Protein AF-A0A9W6ACD2-F1 (afdb_monomer_lite)

Organism: Aspergillus niger (NCBI:txid5061)

Secondary structure (DSSP, 8-state):
--EEEE-TTSSSEEEE--SS-SEEEEE--HHHHHHHTSSSEEEEEEEGGGEEEES-EEEEEEE-TTSSEEEEEEETTT--EEEEEETTSTTEEEEEGGGB-HHHHHH----EEE-GGG--TT-----SEE-SS--HHHHH-S-SBTTB-HHH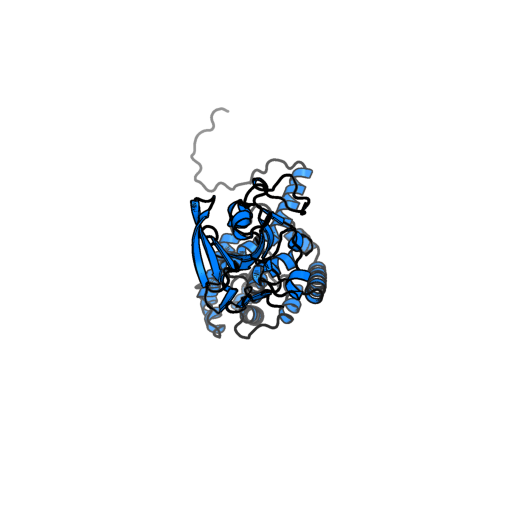HHTS-HHHHHHHHHHSSPPPHHHHHHHHHHHHHHHHTS-HHHHHHHTT--SS-TTHHHHHHHHHHHHHHHH--TT-HHHHHHHHHTTSS--TTB--SS-SS--TTHHHHHHHHHTS---TT-HHHHHHHHHHHGGGSHHHHHTT--B-TTHHHHHHHHHTT--GGGHHHHHHHHHHHHHHHHHHHHHHTTPPPP-------S----PPPS--

InterPro domains:
  IPR002020 Citrate synthase [PF00285] (224-349)
  IPR006913 CENP-V/GFA domain [PF04828] (3-116)
  IPR006913 CENP-V/GFA domain [PS51891] (3-116)
  IPR011057 Mss4-like superfamily [SSF51316] (1-124)
  IPR016142 Citrate synthase-like, large alpha subdomain [G3DSA:1.10.580.10] (316-348)
  IPR016143 Citrate synthase-like, small alpha subdomain [G3DSA:1.10.230.10] (219-315)
  IPR036969 Citrate synthase superfamily [SSF48256] (134-357)

pLDDT: mean 77.91, std 15.11, range [37.53, 98.56]

Sequence (364 aa):
MPLSGHCLCKAVTYTVDIDAPLLVGYDHCDDCQRQSGSTYSLVAVVPKDKLTVNGPLKKWSGTGSSGNAVHRLFCSECGSPIAHDPDAAPEIIALKAGTLDTEIKKALKPDTEIWTVGKLPFCQEHLAKPFKHMPEDLERSLRLFSGHSLEQLSEIDLEDVLHVLVSGSYPTVPHMDGLSHKLTEAMLAVPDDVQRTAWAHPLGVGTAAFRCHGICQENFERSWTPGNIPGYIQRVKQGRVKVFEYGHRSYKGINPRVPPIQPILKDLDLSADNPLKLAERLERVCPTDAYFKERGLYVNGNFYGNFVFTAIGFYPKIIPMAMLAQRIMGIMTHWREYMLMRGKLLRPSHIYTGEAEGGVLPGM

Structure (mmCIF, N/CA/C/O backbone):
data_AF-A0A9W6ACD2-F1
#
_entry.id   AF-A0A9W6ACD2-F1
#
loop_
_atom_site.group_PDB
_atom_site.id
_atom_site.type_symbol
_atom_site.label_atom_id
_atom_site.label_alt_id
_atom_site.label_comp_id
_atom_site.label_asym_id
_atom_site.label_entity_id
_atom_site.label_seq_id
_atom_site.pdbx_PDB_ins_code
_atom_site.Cartn_x
_atom_site.Cartn_y
_atom_site.Cartn_z
_atom_site.occupancy
_atom_site.B_iso_or_equiv
_atom_site.auth_seq_id
_atom_site.auth_comp_id
_atom_site.auth_asym_id
_atom_site.auth_atom_id
_atom_site.pdbx_PDB_model_num
ATOM 1 N N . MET A 1 1 ? 2.315 -5.293 18.498 1.00 59.16 1 MET A N 1
ATOM 2 C CA . MET A 1 1 ? 1.537 -6.260 19.323 1.00 59.16 1 MET A CA 1
ATOM 3 C C . MET A 1 1 ? 0.138 -6.295 18.743 1.00 59.16 1 MET A C 1
ATOM 5 O O . MET A 1 1 ? -0.408 -5.211 18.567 1.00 59.16 1 MET A O 1
ATOM 9 N N . PRO A 1 2 ? -0.423 -7.481 18.456 1.00 83.44 2 PRO A N 1
ATOM 10 C CA . PRO A 1 2 ? -1.765 -7.588 17.896 1.00 83.44 2 PRO A CA 1
ATOM 11 C C . PRO A 1 2 ? -2.784 -6.939 18.833 1.00 83.44 2 PRO A C 1
ATOM 13 O O . PRO A 1 2 ? -2.645 -7.009 20.058 1.00 83.44 2 PRO A O 1
ATOM 16 N N . LEU A 1 3 ? -3.806 -6.302 18.266 1.00 93.69 3 LEU A N 1
ATOM 17 C CA . LEU A 1 3 ? -4.884 -5.743 19.074 1.00 93.69 3 LEU A CA 1
ATOM 18 C C . LEU A 1 3 ? -5.736 -6.883 19.628 1.00 93.69 3 LEU A C 1
ATOM 20 O O . LEU A 1 3 ? -6.009 -7.854 18.925 1.00 93.69 3 LEU A O 1
ATOM 24 N N . SER A 1 4 ? -6.208 -6.746 20.858 1.00 97.19 4 SER A N 1
ATOM 25 C CA . SER A 1 4 ? -7.110 -7.702 21.494 1.00 97.19 4 SER A CA 1
ATOM 26 C C . SER A 1 4 ? -8.171 -6.989 22.321 1.00 97.19 4 SER A C 1
ATOM 28 O O . SER A 1 4 ? -7.997 -5.850 22.774 1.00 97.19 4 SER A O 1
ATOM 30 N N . GLY A 1 5 ? -9.312 -7.648 22.477 1.00 97.50 5 GLY A N 1
ATOM 31 C CA . GLY A 1 5 ? -10.400 -7.122 23.280 1.00 97.50 5 GLY A CA 1
ATOM 32 C C . GLY A 1 5 ? -11.517 -8.122 23.510 1.00 97.50 5 GLY A C 1
ATOM 33 O O . GLY A 1 5 ? -11.515 -9.250 23.006 1.00 97.50 5 GLY A O 1
ATOM 34 N N . HIS A 1 6 ? -12.489 -7.689 24.302 1.00 98.12 6 HIS A N 1
ATOM 35 C CA . HIS A 1 6 ? -13.610 -8.511 24.711 1.00 98.12 6 HIS A CA 1
ATOM 36 C C . HIS A 1 6 ? -14.845 -7.672 25.063 1.00 98.12 6 HIS A C 1
ATOM 38 O O . HIS A 1 6 ? -14.763 -6.513 25.470 1.00 98.12 6 HIS A O 1
ATOM 44 N N . CYS A 1 7 ? -16.023 -8.283 24.952 1.00 98.31 7 CYS A N 1
ATOM 45 C CA . CYS A 1 7 ? -17.267 -7.703 25.466 1.00 98.31 7 CYS A CA 1
ATOM 46 C C . CYS A 1 7 ? -17.278 -7.626 27.006 1.00 98.31 7 CYS A C 1
ATOM 48 O O . CYS A 1 7 ? -16.455 -8.256 27.672 1.00 98.31 7 CYS A O 1
ATOM 50 N N . LEU A 1 8 ? -18.260 -6.936 27.596 1.00 97.62 8 LEU A N 1
ATOM 51 C CA . LEU A 1 8 ? -18.383 -6.773 29.051 1.00 97.62 8 LEU A CA 1
ATOM 52 C C . LEU A 1 8 ? -18.401 -8.110 29.814 1.00 97.62 8 LEU A C 1
ATOM 54 O O . LEU A 1 8 ? -17.697 -8.257 30.809 1.00 97.62 8 LEU A O 1
ATOM 58 N N . CYS A 1 9 ? -19.163 -9.099 29.334 1.00 98.06 9 CYS A N 1
ATOM 59 C CA . CYS A 1 9 ? -19.252 -10.422 29.969 1.00 98.06 9 CYS A CA 1
ATOM 60 C C . CYS A 1 9 ? -18.149 -11.408 29.547 1.00 98.06 9 CYS A C 1
ATOM 62 O O . CYS A 1 9 ? -18.143 -12.542 30.015 1.00 98.06 9 CYS A O 1
ATOM 64 N N . LYS A 1 10 ? -17.236 -11.001 28.653 1.00 97.81 10 LYS A N 1
ATOM 65 C CA . LYS A 1 10 ? -16.163 -11.828 28.065 1.00 97.81 10 LYS A CA 1
ATOM 66 C C . LYS A 1 10 ? -16.610 -13.023 27.209 1.00 97.81 10 LYS A C 1
ATOM 68 O O . LYS A 1 10 ? -15.753 -13.751 26.725 1.00 97.81 10 LYS A O 1
ATOM 73 N N . ALA A 1 11 ? -17.909 -13.206 26.959 1.00 98.12 11 ALA A N 1
ATOM 74 C CA . ALA A 1 11 ? -18.403 -14.263 26.070 1.00 98.12 11 ALA A CA 1
ATOM 75 C C . ALA A 1 11 ? -17.938 -14.079 24.614 1.00 98.12 11 ALA A C 1
ATOM 77 O O . ALA A 1 11 ? -17.683 -15.057 23.923 1.00 98.12 11 ALA A O 1
ATOM 78 N N . VAL A 1 12 ? -17.826 -12.826 24.161 1.00 98.56 12 VAL A N 1
ATOM 79 C CA . VAL A 1 12 ? -17.192 -12.446 22.892 1.00 98.56 12 VAL A CA 1
ATOM 80 C C . VAL A 1 12 ? -15.782 -11.929 23.151 1.00 98.56 12 VAL A C 1
ATOM 82 O O . VAL A 1 12 ? -15.611 -11.008 23.958 1.00 98.56 12 VAL A O 1
ATOM 85 N N . THR A 1 13 ? -14.810 -12.475 22.424 1.00 98.25 13 THR A N 1
ATOM 86 C CA . THR A 1 13 ? -13.403 -12.048 22.390 1.00 98.25 13 THR A CA 1
ATOM 87 C C . THR A 1 13 ? -12.947 -11.880 20.946 1.00 98.25 13 THR A C 1
ATOM 89 O O . THR A 1 13 ? -13.496 -12.506 20.038 1.00 98.25 13 THR A O 1
ATOM 92 N N . TYR A 1 14 ? -11.958 -11.026 20.706 1.00 98.00 14 TYR A N 1
ATOM 93 C CA . TYR A 1 14 ? -11.419 -10.823 19.365 1.00 98.00 14 TYR A CA 1
ATOM 94 C C . TYR A 1 14 ? -9.939 -10.445 19.381 1.00 98.00 14 TYR A C 1
ATOM 96 O O . TYR A 1 14 ? -9.434 -9.900 20.366 1.00 98.00 14 TYR A O 1
ATOM 104 N N . THR A 1 15 ? -9.268 -10.710 18.263 1.00 97.88 15 THR A N 1
ATOM 105 C CA . THR A 1 15 ? -7.890 -10.298 17.983 1.00 97.88 15 THR A CA 1
ATOM 106 C C . THR A 1 15 ? -7.788 -9.671 16.597 1.00 97.88 15 THR A C 1
ATOM 108 O O . THR A 1 15 ? -8.565 -10.001 15.700 1.00 97.88 15 THR A O 1
ATOM 111 N N . VAL A 1 16 ? -6.826 -8.769 16.413 1.00 96.25 16 VAL A N 1
ATOM 112 C CA . VAL A 1 16 ? -6.499 -8.167 15.117 1.00 96.25 16 VAL A CA 1
ATOM 113 C C . VAL A 1 16 ? -5.003 -8.269 14.877 1.00 96.25 16 VAL A C 1
ATOM 115 O O . VAL A 1 16 ? -4.213 -7.755 15.671 1.00 96.25 16 VAL A O 1
ATOM 118 N N . ASP A 1 17 ? -4.624 -8.902 13.773 1.00 92.88 17 ASP A N 1
ATOM 119 C CA . ASP A 1 17 ? -3.225 -9.104 13.384 1.00 92.88 17 ASP A CA 1
ATOM 120 C C . ASP A 1 17 ? -2.634 -7.855 12.702 1.00 92.88 17 ASP A C 1
ATOM 122 O O . ASP A 1 17 ? -2.415 -7.821 11.491 1.00 92.88 17 ASP A O 1
ATOM 126 N N . ILE A 1 18 ? -2.471 -6.786 13.489 1.00 85.38 18 ILE A N 1
ATOM 127 C CA . ILE A 1 18 ? -1.848 -5.511 13.102 1.00 85.38 18 ILE A CA 1
ATOM 128 C C . ILE A 1 18 ? -1.114 -4.894 14.298 1.00 85.38 18 ILE A C 1
ATOM 130 O O . ILE A 1 18 ? -1.497 -5.114 15.446 1.00 85.38 18 ILE A O 1
ATOM 134 N N . ASP A 1 19 ? -0.116 -4.047 14.039 1.00 80.81 19 ASP A N 1
ATOM 135 C CA . ASP A 1 19 ? 0.585 -3.314 15.103 1.00 80.81 19 ASP A CA 1
ATOM 136 C C . ASP A 1 19 ? -0.140 -2.047 15.572 1.00 80.81 19 ASP A C 1
ATOM 138 O O . ASP A 1 19 ? 0.000 -1.653 16.730 1.00 80.81 19 ASP A O 1
ATOM 142 N N . ALA A 1 20 ? -0.917 -1.408 14.692 1.00 84.06 20 ALA A N 1
ATOM 143 C CA . ALA A 1 20 ? -1.678 -0.202 15.006 1.00 84.06 20 ALA A CA 1
ATOM 144 C C . ALA A 1 20 ? -2.925 -0.068 14.109 1.00 84.06 20 ALA A C 1
ATOM 146 O O . ALA A 1 20 ? -2.851 -0.423 12.927 1.00 84.06 20 ALA A O 1
ATOM 147 N N . PRO A 1 21 ? -4.049 0.476 14.626 1.00 87.44 21 PRO A N 1
ATOM 148 C CA . PRO A 1 21 ? -5.236 0.775 13.825 1.00 87.44 21 PRO A CA 1
ATOM 149 C C . PRO A 1 21 ? -4.943 1.687 12.625 1.00 87.44 21 PRO A C 1
ATOM 151 O O . PRO A 1 21 ? -4.000 2.479 12.634 1.00 87.44 21 PRO A O 1
ATOM 154 N N . LEU A 1 22 ? -5.787 1.610 11.595 1.00 83.44 22 LEU A N 1
ATOM 155 C CA . LEU A 1 22 ? -5.730 2.515 10.441 1.00 83.44 22 LEU A CA 1
ATOM 156 C C . LEU A 1 22 ? -6.144 3.936 10.837 1.00 83.44 22 LEU A C 1
ATOM 158 O O . LEU A 1 22 ? -5.598 4.904 10.320 1.00 83.44 22 LEU A O 1
ATOM 162 N N . LEU A 1 23 ? -7.097 4.030 11.763 1.00 86.81 23 LEU A N 1
ATOM 163 C CA . LEU A 1 23 ? -7.572 5.266 12.367 1.00 86.81 23 LEU A CA 1
ATOM 164 C C . LEU A 1 23 ? -8.037 4.983 13.792 1.00 86.81 23 LEU A C 1
ATOM 166 O O . LEU A 1 23 ? -8.635 3.938 14.054 1.00 86.81 23 LEU A O 1
ATOM 170 N N . VAL A 1 24 ? -7.820 5.942 14.690 1.00 91.94 24 VAL A N 1
ATOM 171 C CA . VAL A 1 24 ? -8.456 5.985 16.008 1.00 91.94 24 VAL A CA 1
ATOM 172 C C . VAL A 1 24 ? -9.103 7.350 16.173 1.00 91.94 24 VAL A C 1
ATOM 174 O O . VAL A 1 24 ? -8.440 8.373 16.010 1.00 91.94 24 VAL A O 1
ATOM 177 N N . GLY A 1 25 ? -10.391 7.382 16.497 1.00 94.25 25 GLY A N 1
ATOM 178 C CA . GLY A 1 25 ? -11.107 8.647 16.545 1.00 94.25 25 GLY A CA 1
ATOM 179 C C . GLY A 1 25 ? -12.435 8.611 17.277 1.00 94.25 25 GLY A C 1
ATOM 180 O O . GLY A 1 25 ? -12.909 7.555 17.702 1.00 94.25 25 GLY A O 1
ATOM 181 N N . TYR A 1 26 ? -13.025 9.792 17.423 1.00 96.62 26 TYR A N 1
ATOM 182 C CA . TYR A 1 26 ? -14.354 9.978 17.993 1.00 96.62 26 TYR A CA 1
ATOM 183 C C . TYR A 1 26 ? -15.385 10.097 16.878 1.00 96.62 26 TYR A C 1
ATOM 185 O O . TYR A 1 26 ? -15.277 10.954 16.004 1.00 96.62 26 TYR A O 1
ATOM 193 N N . ASP A 1 27 ? -16.389 9.227 16.913 1.00 95.12 27 ASP A N 1
ATOM 194 C CA . ASP A 1 27 ? -17.540 9.298 16.025 1.00 95.12 27 ASP A CA 1
ATOM 195 C C . ASP A 1 27 ? -18.718 9.960 16.737 1.00 95.12 27 ASP A C 1
ATOM 197 O O . ASP A 1 27 ? -19.259 9.421 17.711 1.00 95.12 27 ASP A O 1
ATOM 201 N N . HIS A 1 28 ? -19.094 11.132 16.230 1.00 96.38 28 HIS A N 1
ATOM 202 C CA . HIS A 1 28 ? -20.154 11.974 16.768 1.00 96.38 28 HIS A CA 1
ATOM 203 C C . HIS A 1 28 ? -21.518 11.757 16.095 1.00 96.38 28 HIS A C 1
ATOM 205 O O . HIS A 1 28 ? -22.445 12.516 16.380 1.00 96.38 28 HIS A O 1
ATOM 211 N N . CYS A 1 29 ? -21.701 10.759 15.221 1.00 93.69 29 CYS A N 1
ATOM 212 C CA . CYS A 1 29 ? -23.017 10.521 14.620 1.00 93.69 29 CYS A CA 1
ATOM 213 C C . CYS A 1 29 ? -24.073 10.105 15.667 1.00 93.69 29 CYS A C 1
ATOM 215 O O . CYS A 1 29 ? -23.756 9.457 16.667 1.00 93.69 29 CYS A O 1
ATOM 217 N N . ASP A 1 30 ? -25.344 10.449 15.416 1.00 94.12 30 ASP A N 1
ATOM 218 C CA . ASP A 1 30 ? -26.472 10.157 16.324 1.00 94.12 30 ASP A CA 1
ATOM 219 C C . ASP A 1 30 ? -26.579 8.654 16.642 1.00 94.12 30 ASP A C 1
ATOM 221 O O . ASP A 1 30 ? -26.781 8.264 17.790 1.00 94.12 30 ASP A O 1
ATOM 225 N N . ASP A 1 31 ? -26.321 7.787 15.660 1.00 93.69 31 ASP A N 1
ATOM 226 C CA . ASP A 1 31 ? -26.310 6.336 15.864 1.00 93.69 31 ASP A CA 1
ATOM 227 C C . ASP A 1 31 ? -25.210 5.878 16.834 1.00 93.69 31 ASP A C 1
ATOM 229 O O . ASP A 1 31 ? -25.432 4.974 17.645 1.00 93.69 31 ASP A O 1
ATOM 233 N N . CYS A 1 32 ? -24.017 6.477 16.763 1.00 94.12 32 CYS A N 1
ATOM 234 C CA . CYS A 1 32 ? -22.923 6.172 17.682 1.00 94.12 32 CYS A CA 1
ATOM 235 C C . CYS A 1 32 ? -23.216 6.676 19.093 1.00 94.12 32 CYS A C 1
ATOM 237 O O . CYS A 1 32 ? -22.915 5.949 20.039 1.00 94.12 32 CYS A O 1
ATOM 239 N N . GLN A 1 33 ? -23.853 7.842 19.233 1.00 95.44 33 GLN A N 1
ATOM 240 C CA . GLN A 1 33 ? -24.307 8.368 20.526 1.00 95.44 33 GLN A CA 1
ATOM 241 C C . GLN A 1 33 ? -25.360 7.454 21.161 1.00 95.44 33 GLN A C 1
ATOM 243 O O . GLN A 1 33 ? -25.227 7.031 22.311 1.00 95.44 33 GLN A O 1
ATOM 248 N N . ARG A 1 34 ? -26.381 7.062 20.388 1.00 94.56 34 ARG A N 1
ATOM 249 C CA . ARG A 1 34 ? -27.440 6.151 20.849 1.00 94.56 34 ARG A CA 1
ATOM 250 C C . ARG A 1 34 ? -26.909 4.775 21.222 1.00 94.56 34 ARG A C 1
ATOM 252 O O . ARG A 1 34 ? -27.376 4.192 22.194 1.00 94.56 34 ARG A O 1
ATOM 259 N N . GLN A 1 35 ? -25.962 4.243 20.450 1.00 93.88 35 GLN A N 1
ATOM 260 C CA . GLN A 1 35 ? -25.423 2.911 20.708 1.00 93.88 35 GLN A CA 1
ATOM 261 C C . GLN A 1 35 ? -24.475 2.889 21.911 1.00 93.88 35 GLN A C 1
ATOM 263 O O . GLN A 1 35 ? -24.492 1.924 22.672 1.00 93.88 35 GLN A O 1
ATOM 268 N N . SER A 1 36 ? -23.619 3.904 22.067 1.00 93.06 36 SER A N 1
ATOM 269 C CA . SER A 1 36 ? -22.677 3.955 23.190 1.00 93.06 36 SER A CA 1
ATOM 270 C C . SER A 1 36 ? -23.330 4.440 24.485 1.00 93.06 36 SER A C 1
ATOM 272 O O . SER A 1 36 ? -22.794 4.178 25.560 1.00 93.06 36 SER A O 1
ATOM 274 N N . GLY A 1 37 ? -24.457 5.156 24.393 1.00 94.25 37 GLY A N 1
ATOM 275 C CA . GLY A 1 37 ? -25.038 5.888 25.519 1.00 94.25 37 GLY A CA 1
ATOM 276 C C . GLY A 1 37 ? -24.179 7.079 25.965 1.00 94.25 37 GLY A C 1
ATOM 277 O O . GLY A 1 37 ? -24.381 7.596 27.061 1.00 94.25 37 GLY A O 1
ATOM 278 N N . SER A 1 38 ? -23.207 7.491 25.145 1.00 95.00 38 SER A N 1
ATOM 279 C CA . SER A 1 38 ? -22.262 8.579 25.407 1.00 95.00 38 SER A CA 1
ATOM 280 C C . SER A 1 38 ? -22.402 9.686 24.355 1.00 95.00 38 SER A C 1
ATOM 282 O O . SER A 1 38 ? -23.151 9.566 23.389 1.00 95.00 38 SER A O 1
ATOM 284 N N . THR A 1 39 ? -21.662 10.777 24.529 1.00 95.94 39 THR A N 1
ATOM 285 C CA . THR A 1 39 ? -21.624 11.933 23.617 1.00 95.94 39 THR A CA 1
ATOM 286 C C . THR A 1 39 ? -20.971 11.630 22.263 1.00 95.94 39 THR A C 1
ATOM 288 O O . THR A 1 39 ? -21.137 12.386 21.307 1.00 95.94 39 THR A O 1
ATOM 291 N N . TYR A 1 40 ? -20.221 10.532 22.178 1.00 95.56 40 TYR A N 1
ATOM 292 C CA . TYR A 1 40 ? -19.617 9.977 20.970 1.00 95.56 40 TYR A CA 1
ATOM 293 C C . TYR A 1 40 ? -19.228 8.514 21.206 1.00 95.56 40 TYR A C 1
ATOM 295 O O . TYR A 1 40 ? -19.335 7.976 22.315 1.00 95.56 40 TYR A O 1
ATOM 303 N N . SER A 1 41 ? -18.759 7.846 20.157 1.00 96.19 41 SER A N 1
ATOM 304 C CA . SER A 1 41 ? -18.129 6.532 20.258 1.00 96.19 41 SER A CA 1
ATOM 305 C C . SER A 1 41 ? -16.644 6.642 19.934 1.00 96.19 41 SER A C 1
ATOM 307 O O . SER A 1 41 ? -16.288 7.097 18.853 1.00 96.19 41 SER A O 1
ATOM 309 N N . LEU A 1 42 ? -15.775 6.136 20.812 1.00 96.50 42 LEU A N 1
ATOM 310 C CA . LEU A 1 42 ? -14.381 5.878 20.448 1.00 96.50 42 LEU A CA 1
ATOM 311 C C . LEU A 1 42 ? -14.333 4.677 19.491 1.00 96.50 42 LEU A C 1
ATOM 313 O O . LEU A 1 42 ? -14.784 3.578 19.838 1.00 96.50 42 LEU A O 1
ATOM 317 N N . VAL A 1 43 ? -13.804 4.892 18.291 1.00 95.75 43 VAL A N 1
ATOM 318 C CA . VAL A 1 43 ? -13.698 3.882 17.235 1.00 95.75 43 VAL A CA 1
ATOM 319 C C . VAL A 1 43 ? -12.245 3.670 16.826 1.00 95.75 43 VAL A C 1
ATOM 321 O O . VAL A 1 43 ? -11.450 4.608 16.808 1.00 95.75 43 VAL A O 1
ATOM 324 N N . ALA A 1 44 ? -11.905 2.426 16.503 1.00 94.81 44 ALA A N 1
ATOM 325 C CA . ALA A 1 44 ? -10.631 2.048 15.909 1.00 94.81 44 ALA A CA 1
ATOM 326 C C . ALA A 1 44 ? -10.902 1.300 14.601 1.00 94.81 44 ALA A C 1
ATOM 328 O O . ALA A 1 44 ? -11.488 0.219 14.612 1.00 94.81 44 ALA A O 1
ATOM 329 N N . VAL A 1 45 ? -10.505 1.881 13.473 1.00 92.56 45 VAL A N 1
ATOM 330 C CA . VAL A 1 45 ? -10.683 1.272 12.151 1.00 92.56 45 VAL A CA 1
ATOM 331 C C . VAL A 1 45 ? -9.533 0.313 11.889 1.00 92.56 45 VAL A C 1
ATOM 333 O O . VAL A 1 45 ? -8.369 0.686 12.043 1.00 92.56 45 VAL A O 1
ATOM 336 N N . VAL A 1 46 ? -9.850 -0.916 11.492 1.00 91.94 46 VAL A N 1
ATOM 337 C CA . VAL A 1 46 ? -8.878 -1.978 11.207 1.00 91.94 46 VAL A CA 1
ATOM 338 C C . VAL A 1 46 ? -9.220 -2.690 9.891 1.00 91.94 46 VAL A C 1
ATOM 340 O O . VAL A 1 46 ? -10.373 -2.617 9.457 1.00 91.94 46 VAL A O 1
ATOM 343 N N . PRO A 1 47 ? -8.263 -3.381 9.246 1.00 88.44 47 PRO A N 1
ATOM 344 C CA . PRO A 1 47 ? -8.552 -4.223 8.090 1.00 88.44 47 PRO A CA 1
ATOM 345 C C . PRO A 1 47 ? -9.451 -5.387 8.506 1.00 88.44 47 PRO A C 1
ATOM 347 O O . PRO A 1 47 ? -9.212 -6.029 9.536 1.00 88.44 47 PRO A O 1
ATOM 350 N N . LYS A 1 48 ? -10.499 -5.646 7.726 1.00 90.88 48 LYS A N 1
ATOM 351 C CA . LYS A 1 48 ? -11.505 -6.660 8.059 1.00 90.88 48 LYS A CA 1
ATOM 352 C C . LYS A 1 48 ? -10.943 -8.079 7.987 1.00 90.88 48 LYS A C 1
ATOM 354 O O . LYS A 1 48 ? -11.274 -8.904 8.833 1.00 90.88 48 LYS A O 1
ATOM 359 N N . ASP A 1 49 ? -10.063 -8.344 7.026 1.00 91.31 49 ASP A N 1
ATOM 360 C CA . ASP A 1 49 ? -9.394 -9.635 6.813 1.00 91.31 49 ASP A CA 1
ATOM 361 C C . ASP A 1 49 ? -8.432 -10.025 7.952 1.00 91.31 49 ASP A C 1
ATOM 363 O O . ASP A 1 49 ? -8.107 -11.201 8.111 1.00 91.31 49 ASP A O 1
ATOM 367 N N . LYS A 1 50 ? -7.999 -9.056 8.769 1.00 92.94 50 LYS A N 1
ATOM 368 C CA . LYS A 1 50 ? -7.115 -9.266 9.929 1.00 92.94 50 LYS A CA 1
ATOM 369 C C . LYS A 1 50 ? -7.852 -9.482 11.248 1.00 92.94 50 LYS A C 1
ATOM 371 O O . LYS A 1 50 ? -7.204 -9.796 12.247 1.00 92.94 50 LYS A O 1
ATOM 376 N N . LEU A 1 51 ? -9.173 -9.300 11.286 1.00 95.94 51 LEU A N 1
ATOM 377 C CA . LEU A 1 51 ? -9.982 -9.452 12.495 1.00 95.94 51 LEU A CA 1
ATOM 378 C C . LEU A 1 51 ? -10.448 -10.903 12.665 1.00 95.94 51 LEU A C 1
ATOM 380 O O . LEU A 1 51 ? -11.140 -11.455 11.815 1.00 95.94 51 LEU A O 1
ATOM 384 N N . THR A 1 52 ? -10.165 -11.487 13.827 1.00 97.50 52 THR A N 1
ATOM 385 C CA . THR A 1 52 ? -10.748 -12.763 14.263 1.00 97.50 52 THR A CA 1
ATOM 386 C C . THR A 1 52 ? -11.653 -12.522 15.464 1.00 97.50 52 THR A C 1
ATOM 388 O O . THR A 1 52 ? -11.209 -11.947 16.455 1.00 97.50 52 THR A O 1
ATOM 391 N N . VAL A 1 53 ? -12.909 -12.977 15.407 1.00 97.12 53 VAL A N 1
ATOM 392 C CA . VAL A 1 53 ? -13.872 -12.850 16.515 1.00 97.12 53 VAL A CA 1
ATOM 393 C C . VAL A 1 53 ? -14.398 -14.218 16.928 1.00 97.12 53 VAL A C 1
ATOM 395 O O . VAL A 1 53 ? -14.777 -15.022 16.082 1.00 97.12 53 VAL A O 1
ATOM 398 N N . ASN A 1 54 ? -14.467 -14.451 18.235 1.00 97.81 54 ASN A N 1
ATOM 399 C CA . ASN A 1 54 ? -15.001 -15.660 18.844 1.00 97.81 54 ASN A CA 1
ATOM 400 C C . ASN A 1 54 ? -16.150 -15.308 19.789 1.00 97.81 54 ASN A C 1
ATOM 402 O O . ASN A 1 54 ? -16.120 -14.269 20.446 1.00 97.81 54 ASN A O 1
ATOM 406 N N . GLY A 1 55 ? -17.134 -16.199 19.895 1.00 96.44 55 GLY A N 1
ATOM 407 C CA . GLY A 1 55 ? -18.264 -16.052 20.810 1.00 96.44 55 GLY A CA 1
ATOM 408 C C . GLY A 1 55 ? -19.563 -15.581 20.149 1.00 96.44 55 GLY A C 1
ATOM 409 O O . GLY A 1 55 ? -19.643 -15.454 18.925 1.00 96.44 55 GLY A O 1
ATOM 410 N N . PRO A 1 56 ? -20.615 -15.345 20.950 1.00 96.94 56 PRO A N 1
ATOM 411 C CA . PRO A 1 56 ? -21.960 -15.161 20.431 1.00 96.94 56 PRO A CA 1
ATOM 412 C C . PRO A 1 56 ? -22.198 -13.698 20.019 1.00 96.94 56 PRO A C 1
ATOM 414 O O . PRO A 1 56 ? -22.587 -12.832 20.809 1.00 96.94 56 PRO A O 1
ATOM 417 N N . LEU A 1 57 ? -21.924 -13.414 18.744 1.00 96.81 57 LEU A N 1
ATOM 418 C CA . LEU A 1 57 ? -22.240 -12.139 18.107 1.00 96.81 57 LEU A CA 1
ATOM 419 C C . LEU A 1 57 ? -23.654 -12.141 17.521 1.00 96.81 57 LEU A C 1
ATOM 421 O O . LEU A 1 57 ? -24.054 -13.060 16.807 1.00 96.81 57 LEU A O 1
ATOM 425 N N . LYS A 1 58 ? -24.376 -11.042 17.739 1.00 97.69 58 LYS A N 1
ATOM 426 C CA . LYS A 1 58 ? -25.600 -10.700 17.017 1.00 97.69 58 LYS A CA 1
ATOM 427 C C . LYS A 1 58 ? -25.348 -9.485 16.127 1.00 97.69 58 LYS A C 1
ATOM 429 O O . LYS A 1 58 ? -24.538 -8.616 16.444 1.00 97.69 58 LYS A O 1
ATOM 434 N N . LYS A 1 59 ? -26.052 -9.446 14.995 1.00 97.00 59 LYS A N 1
ATOM 435 C CA . LYS A 1 59 ? -25.969 -8.383 13.993 1.00 97.00 59 LYS A CA 1
ATOM 436 C C . LYS A 1 59 ? -27.295 -7.638 13.905 1.00 97.00 59 LYS A C 1
ATOM 438 O O . LYS A 1 59 ? -28.350 -8.266 13.820 1.00 97.00 59 LYS A O 1
ATOM 443 N N . TRP A 1 60 ? -27.230 -6.312 13.873 1.00 96.69 60 TRP A N 1
ATOM 444 C CA . TRP A 1 60 ? -28.338 -5.445 13.475 1.00 96.69 60 TRP A CA 1
ATOM 445 C C . TRP A 1 60 ? -27.879 -4.522 12.349 1.00 96.69 60 TRP A C 1
ATOM 447 O O . TRP A 1 60 ? -26.793 -3.955 12.427 1.00 96.69 60 TRP A O 1
ATOM 457 N N . SER A 1 61 ? -28.688 -4.369 11.308 1.00 96.00 61 SER A N 1
ATOM 458 C CA . SER A 1 61 ? -28.347 -3.557 10.138 1.00 96.00 61 SER A CA 1
ATOM 459 C C . SER A 1 61 ? -29.202 -2.298 10.108 1.00 96.00 61 SER A C 1
ATOM 461 O O . SER A 1 61 ? -30.426 -2.388 10.170 1.00 96.00 61 SER A O 1
ATOM 463 N N . GLY A 1 62 ? -28.549 -1.148 9.976 1.00 91.06 62 GLY A N 1
ATOM 464 C CA . GLY A 1 62 ? -29.192 0.125 9.647 1.00 91.06 62 GLY A CA 1
ATOM 465 C C . GLY A 1 62 ? -28.734 0.610 8.274 1.00 91.06 62 GLY A C 1
ATOM 466 O O . GLY A 1 62 ? -27.839 0.013 7.679 1.00 91.06 62 GLY A O 1
ATOM 467 N N . THR A 1 63 ? -29.318 1.700 7.787 1.00 90.88 63 THR A N 1
ATOM 468 C CA . THR A 1 63 ? -28.849 2.377 6.567 1.00 90.88 63 THR A CA 1
ATOM 469 C C . THR A 1 63 ? -27.944 3.536 6.970 1.00 90.88 63 THR A C 1
ATOM 471 O O . THR A 1 63 ? -28.334 4.344 7.809 1.00 90.88 63 THR A O 1
ATOM 474 N N . GLY A 1 64 ? -26.729 3.588 6.425 1.00 84.38 64 GLY A N 1
ATOM 475 C CA . GLY A 1 64 ? -25.797 4.695 6.632 1.00 84.38 64 GLY A CA 1
ATOM 476 C C . GLY A 1 64 ? -26.135 5.908 5.763 1.00 84.38 64 GLY A C 1
ATOM 477 O O . GLY A 1 64 ? -26.970 5.844 4.863 1.00 84.38 64 GLY A O 1
ATOM 478 N N . SER A 1 65 ? -25.434 7.018 5.986 1.00 79.38 65 SER A N 1
ATOM 479 C CA . SER A 1 65 ? -25.555 8.249 5.186 1.00 79.38 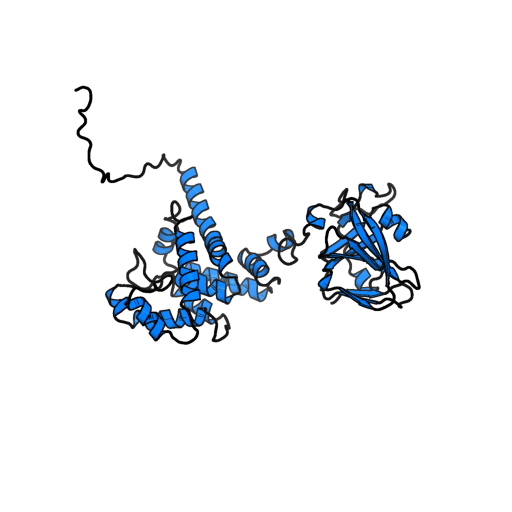65 SER A CA 1
ATOM 480 C C . SER A 1 65 ? -25.237 8.063 3.700 1.00 79.38 65 SER A C 1
ATOM 482 O O . SER A 1 65 ? -25.720 8.827 2.873 1.00 79.38 65 SER A O 1
ATOM 484 N N . SER A 1 66 ? -24.432 7.051 3.363 1.00 76.56 66 SER A N 1
ATOM 485 C CA . SER A 1 66 ? -24.100 6.672 1.986 1.00 76.56 66 SER A CA 1
ATOM 486 C C . SER A 1 66 ? -25.240 5.943 1.263 1.00 76.56 66 SER A C 1
ATOM 488 O O . SER A 1 66 ? -25.119 5.641 0.081 1.00 76.56 66 SER A O 1
ATOM 490 N N . GLY A 1 67 ? -26.335 5.618 1.960 1.00 84.88 67 GLY A N 1
ATOM 491 C CA . GLY A 1 67 ? -27.424 4.781 1.446 1.00 84.88 67 GLY A CA 1
ATOM 492 C C . GLY A 1 67 ? -27.137 3.276 1.510 1.00 84.88 67 GLY A C 1
ATOM 493 O O . GLY A 1 67 ? -28.051 2.478 1.312 1.00 84.88 67 GLY A O 1
ATOM 494 N N . ASN A 1 68 ? -25.904 2.879 1.838 1.00 86.12 68 ASN A N 1
ATOM 495 C CA . ASN A 1 68 ? -25.512 1.483 2.027 1.00 86.12 68 ASN A CA 1
ATOM 496 C C . ASN A 1 68 ? -25.810 0.995 3.451 1.00 86.12 68 ASN A C 1
ATOM 498 O O . ASN A 1 68 ? -25.963 1.790 4.385 1.00 86.12 68 ASN A O 1
ATOM 502 N N . ALA A 1 69 ? -25.874 -0.324 3.639 1.00 90.69 69 ALA A N 1
ATOM 503 C CA . ALA A 1 69 ? -26.088 -0.898 4.959 1.00 90.69 69 ALA A CA 1
ATOM 504 C C . ALA A 1 69 ? -24.852 -0.720 5.859 1.00 90.69 69 ALA A C 1
ATOM 506 O O . ALA A 1 69 ? -23.706 -0.801 5.422 1.00 90.69 69 ALA A O 1
ATOM 507 N N . VAL A 1 70 ? -25.098 -0.496 7.150 1.00 92.44 70 VAL A N 1
ATOM 508 C CA . VAL A 1 70 ? -24.078 -0.524 8.203 1.00 92.44 70 VAL A CA 1
ATOM 509 C C . VAL A 1 70 ? -24.481 -1.576 9.223 1.00 92.44 70 VAL A C 1
ATOM 511 O O . VAL A 1 70 ? -25.478 -1.433 9.948 1.00 92.44 70 VAL A O 1
ATOM 514 N N . HIS A 1 71 ? -23.702 -2.649 9.271 1.00 96.12 71 HIS A N 1
ATOM 515 C CA . HIS A 1 71 ? -23.904 -3.780 10.156 1.00 96.12 71 HIS A CA 1
ATOM 516 C C . HIS A 1 71 ? -23.266 -3.523 11.520 1.00 96.12 71 HIS A C 1
ATOM 518 O O . HIS A 1 71 ? -22.058 -3.365 11.656 1.00 96.12 71 HIS A O 1
ATOM 524 N N . ARG A 1 72 ? -24.077 -3.513 12.571 1.00 96.25 72 ARG A N 1
ATOM 525 C CA . ARG A 1 72 ? -23.635 -3.334 13.953 1.00 96.25 72 ARG A CA 1
ATOM 526 C C . ARG A 1 72 ? -23.554 -4.694 14.626 1.00 96.25 72 ARG A C 1
ATOM 528 O O . ARG A 1 72 ? -24.572 -5.370 14.780 1.00 96.25 72 ARG A O 1
ATOM 535 N N . LEU A 1 73 ? -22.345 -5.080 15.011 1.00 97.81 73 LEU A N 1
ATOM 536 C CA . LEU A 1 73 ? -22.033 -6.336 15.680 1.00 97.81 73 LEU A CA 1
ATOM 537 C C . LEU A 1 73 ? -21.935 -6.094 17.186 1.00 97.81 73 LEU A C 1
ATOM 539 O O . LEU A 1 73 ? -21.221 -5.192 17.630 1.00 97.81 73 LEU A O 1
ATOM 543 N N . PHE A 1 74 ? -22.649 -6.889 17.974 1.00 98.19 74 PHE A N 1
ATOM 544 C CA . PHE A 1 74 ? -22.676 -6.778 19.431 1.00 98.19 74 PHE A CA 1
ATOM 545 C C . PHE A 1 74 ? -22.806 -8.152 20.087 1.00 98.19 74 PHE A C 1
ATOM 547 O O . PHE A 1 74 ? -23.292 -9.104 19.478 1.00 98.19 74 PHE A O 1
ATOM 554 N N . CYS A 1 75 ? -22.363 -8.265 21.335 1.00 98.44 75 CYS A N 1
ATOM 555 C CA . CYS A 1 75 ? -22.507 -9.498 22.107 1.00 98.44 75 CYS A CA 1
ATOM 556 C C . CYS A 1 75 ? -23.988 -9.769 22.409 1.00 98.44 75 CYS A C 1
ATOM 558 O O . CYS A 1 75 ? -24.665 -8.896 22.955 1.00 98.44 75 CYS A O 1
ATOM 560 N N . SER A 1 76 ? -24.488 -10.968 22.098 1.00 97.94 76 SER A N 1
ATOM 561 C CA . SER A 1 76 ? -25.883 -11.342 22.388 1.00 97.94 76 SER A CA 1
ATOM 562 C C . SER A 1 76 ? -26.195 -11.430 23.879 1.00 97.94 76 SER A C 1
ATOM 564 O O . SER A 1 76 ? -27.344 -11.229 24.256 1.00 97.94 76 SER A O 1
ATOM 566 N N . GLU A 1 77 ? -25.186 -11.702 24.708 1.00 98.19 77 GLU A N 1
ATOM 567 C CA . GLU A 1 77 ? -25.366 -11.943 26.144 1.00 98.19 77 GLU A CA 1
ATOM 568 C C . GLU A 1 77 ? -25.416 -10.646 26.954 1.00 98.19 77 GLU A C 1
ATOM 570 O O . GLU A 1 77 ? -26.268 -10.472 27.817 1.00 98.19 77 GLU A O 1
ATOM 575 N N . CYS A 1 78 ? -24.495 -9.716 26.684 1.00 98.06 78 CYS A N 1
ATOM 576 C CA . CYS A 1 78 ? -24.350 -8.487 27.474 1.00 98.06 78 CYS A CA 1
ATOM 577 C C . CYS A 1 78 ? -24.622 -7.202 26.687 1.00 98.06 78 CYS A C 1
ATOM 579 O O . CYS A 1 78 ? -24.492 -6.111 27.238 1.00 98.06 78 CYS A O 1
ATOM 581 N N . GLY A 1 79 ? -24.933 -7.302 25.393 1.00 97.00 79 GLY A N 1
ATOM 582 C CA . GLY A 1 79 ? -25.239 -6.154 24.543 1.00 97.00 79 GLY A CA 1
ATOM 583 C C . GLY A 1 79 ? -24.049 -5.255 24.201 1.00 97.00 79 GLY A C 1
ATOM 584 O O . GLY A 1 79 ? -24.240 -4.274 23.487 1.00 97.00 79 GLY A O 1
ATOM 585 N N . SER A 1 80 ? -22.826 -5.556 24.665 1.00 97.75 80 SER A N 1
ATOM 586 C CA . SER A 1 80 ? -21.662 -4.711 24.364 1.00 97.75 80 SER A CA 1
ATOM 587 C C . SER A 1 80 ? -21.466 -4.564 22.855 1.00 97.75 80 SER A C 1
ATOM 589 O O . SER A 1 80 ? -21.410 -5.587 22.160 1.00 97.75 80 SER A O 1
ATOM 591 N N . PRO A 1 81 ? -21.324 -3.331 22.342 1.00 97.38 81 PRO A N 1
ATOM 592 C CA . PRO A 1 81 ? -21.082 -3.107 20.928 1.00 97.38 81 PRO A CA 1
ATOM 593 C C . PRO A 1 81 ? -19.624 -3.455 20.613 1.00 97.38 81 PRO A C 1
ATOM 595 O O . PRO A 1 81 ? -18.719 -2.997 21.303 1.00 97.38 81 PRO A O 1
ATOM 598 N N . ILE A 1 82 ? -19.402 -4.287 19.596 1.00 97.94 82 ILE A N 1
ATOM 599 C CA . ILE A 1 82 ? -18.075 -4.813 19.242 1.00 97.94 82 ILE A CA 1
ATOM 600 C C . ILE A 1 82 ? -17.529 -4.104 18.012 1.00 97.94 82 ILE A C 1
ATOM 602 O O . ILE A 1 82 ? -16.404 -3.610 18.033 1.00 97.94 82 ILE A O 1
ATOM 606 N N . ALA A 1 83 ? -18.325 -4.019 16.946 1.00 97.44 83 ALA A N 1
ATOM 607 C CA . ALA A 1 83 ? -17.859 -3.450 15.691 1.00 97.44 83 ALA A CA 1
ATOM 608 C C . ALA A 1 83 ? -18.994 -2.897 14.826 1.00 97.44 83 ALA A C 1
ATOM 610 O O . ALA A 1 83 ? -20.153 -3.303 14.951 1.00 97.44 83 ALA A O 1
ATOM 611 N N . HIS A 1 84 ? -18.638 -1.989 13.924 1.00 95.69 84 HIS A N 1
ATOM 612 C CA . HIS A 1 84 ? -19.445 -1.546 12.793 1.00 95.69 84 HIS A CA 1
ATOM 613 C C . HIS A 1 84 ? -18.784 -2.005 11.495 1.00 95.69 84 HIS A C 1
ATOM 615 O O . HIS A 1 84 ? -17.604 -1.744 11.280 1.00 95.69 84 HIS A O 1
ATOM 621 N N . ASP A 1 85 ? -19.556 -2.673 10.649 1.00 94.44 85 ASP A N 1
ATOM 622 C CA . ASP A 1 85 ? -19.150 -3.256 9.372 1.00 94.44 85 ASP A CA 1
ATOM 623 C C . ASP A 1 85 ? -19.982 -2.603 8.246 1.00 94.44 85 ASP A C 1
ATOM 625 O O . ASP A 1 85 ? -21.156 -2.945 8.075 1.00 94.44 85 ASP A O 1
ATOM 629 N N . PRO A 1 86 ? -19.452 -1.557 7.586 1.00 89.62 86 PRO A N 1
ATOM 630 C CA . PRO A 1 86 ? -20.170 -0.804 6.561 1.00 89.62 86 PRO A CA 1
ATOM 631 C C . PRO A 1 86 ? -20.015 -1.420 5.162 1.00 89.62 86 PRO A C 1
ATOM 633 O O . PRO A 1 86 ? -18.903 -1.567 4.661 1.00 89.62 86 PRO A O 1
ATOM 636 N N . ASP A 1 87 ? -21.126 -1.638 4.454 1.00 86.69 87 ASP A N 1
ATOM 637 C CA . ASP A 1 87 ? -21.109 -2.141 3.067 1.00 86.69 87 ASP A CA 1
ATOM 638 C C . ASP A 1 87 ? -20.470 -1.144 2.082 1.00 86.69 87 ASP A C 1
ATOM 640 O O . ASP A 1 87 ? -19.989 -1.530 1.020 1.00 86.69 87 ASP A O 1
ATOM 644 N N . ALA A 1 88 ? -20.439 0.146 2.436 1.00 80.25 88 ALA A N 1
ATOM 645 C CA . ALA A 1 88 ? -19.780 1.185 1.643 1.00 80.25 88 ALA A CA 1
ATOM 646 C C . ALA A 1 88 ? -18.247 1.036 1.593 1.00 80.25 88 ALA A C 1
ATOM 648 O O . ALA A 1 88 ? -17.629 1.545 0.662 1.00 80.25 88 ALA A O 1
ATOM 649 N N . ALA A 1 89 ? -17.645 0.354 2.575 1.00 81.00 89 ALA A N 1
ATOM 650 C CA . ALA A 1 89 ? -16.200 0.178 2.691 1.00 81.00 89 ALA A CA 1
ATOM 651 C C . ALA A 1 89 ? -15.880 -1.266 3.140 1.00 81.00 89 ALA A C 1
ATOM 653 O O . ALA A 1 89 ? -15.505 -1.490 4.292 1.00 81.00 89 ALA A O 1
ATOM 654 N N . PRO A 1 90 ? -16.030 -2.261 2.242 1.00 82.06 90 PRO A N 1
ATOM 655 C CA . PRO A 1 90 ? -16.043 -3.684 2.601 1.00 82.06 90 PRO A CA 1
ATOM 656 C C . PRO A 1 90 ? -14.704 -4.228 3.129 1.00 82.06 90 PRO A C 1
ATOM 658 O O . PRO A 1 90 ? -14.685 -5.278 3.770 1.00 82.06 90 PRO A O 1
ATOM 661 N N . GLU A 1 91 ? -13.598 -3.524 2.874 1.00 83.62 91 GLU A N 1
ATOM 662 C CA . GLU A 1 91 ? -12.237 -3.906 3.285 1.00 83.62 91 GLU A CA 1
ATOM 663 C C . GLU A 1 91 ? -11.919 -3.552 4.748 1.00 83.62 91 GLU A C 1
ATOM 665 O O . GLU A 1 91 ? -10.959 -4.065 5.330 1.00 83.62 91 GLU A O 1
ATOM 670 N N . ILE A 1 92 ? -12.705 -2.665 5.364 1.00 87.62 92 ILE A N 1
ATOM 671 C CA . ILE A 1 92 ? -12.449 -2.165 6.717 1.00 87.62 92 ILE A CA 1
ATOM 672 C C . ILE A 1 92 ? -13.581 -2.517 7.672 1.00 87.62 92 ILE A C 1
ATOM 674 O O . ILE A 1 92 ? -14.726 -2.737 7.288 1.00 87.62 92 ILE A O 1
ATOM 678 N N . ILE A 1 93 ? -13.255 -2.528 8.959 1.00 94.19 93 ILE A N 1
ATOM 679 C CA . ILE A 1 93 ? -14.229 -2.664 10.034 1.00 94.19 93 ILE A CA 1
ATOM 680 C C . ILE A 1 93 ? -13.865 -1.718 11.180 1.00 94.19 93 ILE A C 1
ATOM 682 O O . ILE A 1 93 ? -12.698 -1.578 11.551 1.00 94.19 93 ILE A O 1
ATOM 686 N N . ALA A 1 94 ? -14.859 -1.030 11.738 1.00 94.94 94 ALA A N 1
ATOM 687 C CA . ALA A 1 94 ? -14.663 -0.085 12.831 1.00 94.94 94 ALA A CA 1
ATOM 688 C C . ALA A 1 94 ? -14.966 -0.760 14.172 1.00 94.94 94 ALA A C 1
ATOM 690 O O . ALA A 1 94 ? -16.124 -0.944 14.549 1.00 94.94 94 ALA A O 1
ATOM 691 N N . LEU A 1 95 ? -13.922 -1.123 14.912 1.00 97.44 95 LEU A N 1
ATOM 692 C CA . LEU A 1 95 ? -14.040 -1.659 16.264 1.00 97.44 95 LEU A CA 1
ATOM 693 C C . LEU A 1 95 ? -14.473 -0.573 17.244 1.00 97.44 95 LEU A C 1
ATOM 695 O O . LEU A 1 95 ? -14.029 0.577 17.173 1.00 97.44 95 LEU A O 1
ATOM 699 N N . LYS A 1 96 ? -15.287 -0.954 18.226 1.00 97.50 96 LYS A N 1
ATOM 700 C CA . LYS A 1 96 ? -15.571 -0.106 19.382 1.00 97.50 96 LYS A CA 1
ATOM 701 C C . LYS A 1 96 ? -14.383 -0.158 20.323 1.00 97.50 96 LYS A C 1
ATOM 703 O O . LYS A 1 96 ? -14.243 -1.078 21.116 1.00 97.50 96 LYS A O 1
ATOM 708 N N . ALA A 1 97 ? -13.509 0.842 20.256 1.00 96.56 97 ALA A N 1
ATOM 709 C CA . ALA A 1 97 ? -12.230 0.784 20.962 1.00 96.56 97 ALA A CA 1
ATOM 710 C C . ALA A 1 97 ? -12.382 0.726 22.498 1.00 96.56 97 ALA A C 1
ATOM 712 O O . ALA A 1 97 ? -11.465 0.294 23.189 1.00 96.56 97 ALA A O 1
ATOM 713 N N . GLY A 1 98 ? -13.563 1.050 23.041 1.00 95.88 98 GLY A N 1
ATOM 714 C CA . GLY A 1 98 ? -13.903 0.805 24.447 1.00 95.88 98 GLY A CA 1
ATOM 715 C C . GLY A 1 98 ? -13.842 -0.672 24.879 1.00 95.88 98 GLY A C 1
ATOM 716 O O . GLY A 1 98 ? -13.572 -0.937 26.055 1.00 95.88 98 GLY A O 1
ATOM 717 N N . THR A 1 99 ? -14.026 -1.624 23.954 1.00 97.31 99 THR A N 1
ATOM 718 C CA . THR A 1 99 ? -13.951 -3.074 24.219 1.00 97.31 99 THR A CA 1
ATOM 719 C C . THR A 1 99 ? -12.543 -3.656 24.089 1.00 97.31 99 THR A C 1
ATOM 721 O O . THR A 1 99 ? -12.357 -4.839 24.350 1.00 97.31 99 THR A O 1
ATOM 724 N N . LEU A 1 100 ? -11.540 -2.852 23.714 1.00 97.31 100 LEU A N 1
ATOM 725 C CA . LEU A 1 100 ? -10.141 -3.289 23.720 1.00 97.31 100 LEU A CA 1
ATOM 726 C C . LEU A 1 100 ? -9.646 -3.533 25.151 1.00 97.31 100 LEU A C 1
ATOM 728 O O . LEU A 1 100 ? -10.167 -2.956 26.118 1.00 97.31 100 LEU A O 1
ATOM 732 N N . ASP A 1 101 ? -8.609 -4.356 25.277 1.00 96.88 101 ASP A N 1
ATOM 733 C CA . ASP A 1 101 ? -7.948 -4.593 26.557 1.00 96.88 101 ASP A CA 1
ATOM 734 C C . ASP A 1 101 ? -7.364 -3.293 27.130 1.00 96.88 101 ASP A C 1
ATOM 736 O O . ASP A 1 101 ? -6.948 -2.383 26.408 1.00 96.88 101 ASP A O 1
ATOM 740 N N . THR A 1 102 ? -7.351 -3.179 28.459 1.00 94.81 102 THR A N 1
ATOM 741 C CA . THR A 1 102 ? -7.032 -1.928 29.168 1.00 94.81 102 THR A CA 1
ATOM 742 C C . THR A 1 102 ? -5.678 -1.335 28.787 1.00 94.81 102 THR A C 1
ATOM 744 O O . THR A 1 102 ? -5.594 -0.127 28.568 1.00 94.81 102 THR A O 1
ATOM 747 N N . GLU A 1 103 ? -4.634 -2.154 28.664 1.00 93.50 103 GLU A N 1
ATOM 748 C CA . GLU A 1 103 ? -3.297 -1.657 28.313 1.00 93.50 103 GLU A CA 1
ATOM 749 C C . GLU A 1 103 ? -3.222 -1.166 26.862 1.00 93.50 103 GLU A C 1
ATOM 751 O O . GLU A 1 103 ? -2.567 -0.164 26.587 1.00 93.50 103 GLU A O 1
ATOM 756 N N . ILE A 1 104 ? -3.982 -1.784 25.951 1.00 93.31 104 ILE A N 1
ATOM 757 C CA . ILE A 1 104 ? -4.105 -1.312 24.567 1.00 93.31 104 ILE A CA 1
ATOM 758 C C . ILE A 1 104 ? -4.843 0.028 24.543 1.00 93.31 104 ILE A C 1
ATOM 760 O O . ILE A 1 104 ? -4.378 0.967 23.902 1.00 93.31 104 ILE A O 1
ATOM 764 N N . LYS A 1 105 ? -5.949 0.157 25.293 1.00 92.38 105 LYS A N 1
ATOM 765 C CA . LYS A 1 105 ? -6.724 1.410 25.378 1.00 92.38 105 LYS A CA 1
ATOM 766 C C . LYS A 1 105 ? -5.887 2.590 25.857 1.00 92.38 105 LYS A C 1
ATOM 768 O O . LYS A 1 105 ? -6.013 3.674 25.300 1.00 92.38 105 LYS A O 1
ATOM 773 N N . LYS A 1 106 ? -5.024 2.382 26.856 1.00 92.62 106 LYS A N 1
ATOM 774 C CA . LYS A 1 106 ? -4.119 3.423 27.377 1.00 92.62 106 LYS A CA 1
ATOM 775 C C . LYS A 1 106 ? -3.094 3.899 26.345 1.00 92.62 106 LYS A C 1
ATOM 777 O O . LYS A 1 106 ? -2.637 5.033 26.432 1.00 92.62 106 LYS A O 1
ATOM 782 N N . ALA A 1 107 ? -2.723 3.037 25.399 1.00 90.75 107 ALA A N 1
ATOM 783 C CA . ALA A 1 107 ? -1.753 3.346 24.354 1.00 90.75 107 ALA A CA 1
ATOM 784 C C . ALA A 1 107 ? -2.383 3.979 23.101 1.00 90.75 107 ALA A C 1
ATOM 786 O O . ALA A 1 107 ? -1.653 4.458 22.230 1.00 90.75 107 ALA A O 1
ATOM 787 N N . LEU A 1 108 ? -3.718 3.988 22.990 1.00 89.88 108 LEU A N 1
ATOM 788 C CA . LEU A 1 108 ? -4.403 4.620 21.868 1.00 89.88 108 LEU A CA 1
ATOM 789 C C . LEU A 1 108 ? -4.129 6.124 21.847 1.00 89.88 108 LEU A C 1
ATOM 791 O O . LEU A 1 108 ? -4.163 6.799 22.874 1.00 89.88 108 LEU A O 1
ATOM 795 N N . LYS A 1 109 ? -3.929 6.655 20.641 1.00 89.31 109 LYS A N 1
ATOM 796 C CA . LYS A 1 109 ? -3.773 8.087 20.384 1.00 89.31 109 LYS A CA 1
ATOM 797 C C . LYS A 1 109 ? -4.857 8.537 19.402 1.00 89.31 109 LYS A C 1
ATOM 799 O O . LYS A 1 109 ? -4.592 8.553 18.203 1.00 89.31 109 LYS A O 1
ATOM 804 N N . PRO A 1 110 ? -6.086 8.824 19.871 1.00 93.12 110 PRO A N 1
ATOM 805 C CA . PRO A 1 110 ? -7.115 9.391 19.011 1.00 93.12 110 PRO A CA 1
ATOM 806 C C . PRO A 1 110 ? -6.654 10.753 18.489 1.00 93.12 110 PRO A C 1
ATOM 808 O O . PRO A 1 110 ? -6.294 11.624 19.279 1.00 93.12 110 PRO A O 1
ATOM 811 N N . ASP A 1 111 ? -6.663 10.938 17.174 1.00 90.62 111 ASP A N 1
ATOM 812 C CA . ASP A 1 111 ? -6.257 12.189 16.516 1.00 90.62 111 ASP A CA 1
ATOM 813 C C . ASP A 1 111 ? -7.346 12.758 15.592 1.00 90.62 111 ASP A C 1
ATOM 815 O O . ASP A 1 111 ? -7.196 13.861 15.062 1.00 90.62 111 ASP A O 1
ATOM 819 N N . THR A 1 112 ? -8.449 12.021 15.430 1.00 89.00 112 THR A N 1
ATOM 820 C CA . THR A 1 112 ? -9.482 12.280 14.430 1.00 89.00 112 THR A CA 1
ATOM 821 C C . THR A 1 112 ? -10.883 12.334 15.040 1.00 89.00 112 THR A C 1
ATOM 823 O O . THR A 1 112 ? -11.264 11.464 15.820 1.00 89.00 112 THR A O 1
ATOM 826 N N . GLU A 1 113 ? -11.689 13.316 14.637 1.00 93.38 113 GLU A N 1
ATOM 827 C CA . GLU A 1 113 ? -13.132 13.364 14.902 1.00 93.38 113 GLU A CA 1
ATOM 828 C C . GLU A 1 113 ? -13.893 13.216 13.583 1.00 93.38 113 GLU A C 1
ATOM 830 O O . GLU A 1 113 ? -13.635 13.949 12.630 1.00 93.38 113 GLU A O 1
ATOM 835 N N . ILE A 1 114 ? -14.857 12.303 13.525 1.00 92.31 114 ILE A N 1
ATOM 836 C CA . ILE A 1 114 ? -15.743 12.116 12.371 1.00 92.31 114 ILE A CA 1
ATOM 837 C C . ILE A 1 114 ? -17.185 12.437 12.754 1.00 92.31 114 ILE A C 1
ATOM 839 O O . ILE A 1 114 ? -17.578 12.337 13.918 1.00 92.31 114 ILE A O 1
ATOM 843 N N . TRP A 1 115 ? -17.976 12.837 11.757 1.00 91.50 115 TRP A N 1
ATOM 844 C CA . TRP A 1 115 ? -19.373 13.239 11.947 1.00 91.50 115 TRP A CA 1
ATOM 845 C C . TRP A 1 115 ? -19.558 14.407 12.923 1.00 91.50 115 TRP A C 1
ATOM 847 O O . TRP A 1 115 ? -20.562 14.473 13.630 1.00 91.50 115 TRP A O 1
ATOM 857 N N . THR A 1 116 ? -18.629 15.370 12.945 1.00 94.06 116 THR A N 1
ATOM 858 C CA . THR A 1 116 ? -18.686 16.527 13.863 1.00 94.06 116 THR A CA 1
ATOM 859 C C . THR A 1 116 ? -19.942 17.392 13.699 1.00 94.06 116 THR A C 1
ATOM 861 O O . THR A 1 116 ? -20.259 18.164 14.597 1.00 94.06 116 THR A O 1
ATOM 864 N N . VAL A 1 117 ? -20.723 17.227 12.622 1.00 93.50 117 VAL A N 1
ATOM 865 C CA . VAL A 1 117 ? -22.078 17.807 12.522 1.00 93.50 117 VAL A CA 1
ATOM 866 C C . VAL A 1 117 ? -23.021 17.344 13.639 1.00 93.50 117 VAL A C 1
ATOM 868 O O . VAL A 1 117 ? -23.938 18.079 13.988 1.00 93.50 117 VAL A O 1
ATOM 871 N N . GLY A 1 118 ? -22.806 16.147 14.194 1.00 94.31 118 GLY A N 1
ATOM 872 C CA . GLY A 1 118 ? -23.557 15.606 15.329 1.00 94.31 118 GLY A CA 1
ATOM 873 C C . GLY A 1 118 ? -22.927 15.911 16.690 1.00 94.31 118 GLY A C 1
ATOM 874 O O . GLY A 1 118 ? -23.486 15.534 17.718 1.00 94.31 118 GLY A O 1
ATOM 875 N N . LYS A 1 119 ? -21.769 16.584 16.725 1.00 96.00 119 LYS A N 1
ATOM 876 C CA . LYS A 1 119 ? -21.058 16.885 17.968 1.00 96.00 119 LYS A CA 1
ATOM 877 C C . LYS A 1 119 ? -21.876 17.836 18.833 1.00 96.00 119 LYS A C 1
ATOM 879 O O . LYS A 1 119 ? -22.308 18.897 18.383 1.00 96.00 119 LYS A O 1
ATOM 884 N N . LEU A 1 120 ? -22.069 17.457 20.092 1.00 95.19 120 LEU A N 1
ATOM 885 C CA . LEU A 1 120 ? -22.863 18.244 21.025 1.00 95.19 120 LEU A CA 1
ATOM 886 C C . LEU A 1 120 ? -22.105 19.520 21.434 1.00 95.19 120 LEU A C 1
ATOM 888 O O . LEU A 1 120 ? -20.893 19.457 21.646 1.00 95.19 120 LEU A O 1
ATOM 892 N N . PRO A 1 121 ? -22.789 20.668 21.613 1.00 94.31 121 PRO A N 1
ATOM 893 C CA . PRO A 1 121 ? -22.125 21.950 21.883 1.00 94.31 121 PRO A CA 1
ATOM 894 C C . PRO A 1 121 ? -21.271 21.992 23.157 1.00 94.31 121 PRO A C 1
ATOM 896 O O . PRO A 1 121 ? -20.430 22.872 23.298 1.00 94.31 121 PRO A O 1
ATOM 899 N N . PHE A 1 122 ? -21.506 21.076 24.099 1.00 95.25 122 PHE A N 1
ATOM 900 C CA . PHE A 1 122 ? -20.778 20.997 25.366 1.00 95.25 122 PHE A CA 1
ATOM 901 C C . PHE A 1 122 ? -19.582 20.028 25.336 1.00 95.25 122 PHE A C 1
ATOM 903 O O . PHE A 1 122 ? -18.866 19.934 26.333 1.00 95.25 122 PHE A O 1
ATOM 910 N N . CYS A 1 123 ? -19.361 19.299 24.235 1.00 93.75 123 CYS A N 1
ATOM 911 C CA . CYS A 1 123 ? -18.171 18.465 24.056 1.00 93.75 123 CYS A CA 1
ATOM 912 C C . CYS A 1 123 ? -16.919 19.346 23.962 1.00 93.75 123 CYS A C 1
ATOM 914 O O . CYS A 1 123 ? -16.879 20.277 23.158 1.00 93.75 123 CYS A O 1
ATOM 916 N N . GLN A 1 124 ? -15.904 19.038 24.770 1.00 91.88 124 GLN A N 1
ATOM 917 C CA . GLN A 1 124 ? -14.668 19.827 24.874 1.00 91.88 124 GLN A CA 1
ATOM 918 C C . GLN A 1 124 ? -13.507 19.235 24.070 1.00 91.88 124 GLN A C 1
ATOM 920 O O . GLN A 1 124 ? -12.450 19.851 23.955 1.00 91.88 124 GLN A O 1
ATOM 925 N N . GLU A 1 125 ? -13.666 18.020 23.552 1.00 88.69 125 GLU A N 1
ATOM 926 C CA . GLU A 1 125 ? -12.656 17.351 22.747 1.00 88.69 125 GLU A CA 1
ATOM 927 C C . GLU A 1 125 ? -12.379 18.170 21.487 1.00 88.69 125 GLU A C 1
ATOM 929 O O . GLU A 1 125 ? -13.314 18.619 20.843 1.00 88.69 125 GLU A O 1
ATOM 934 N N . HIS A 1 126 ? -11.118 18.373 21.123 1.00 89.75 126 HIS A N 1
ATOM 935 C CA . HIS A 1 126 ? -10.729 19.023 19.871 1.00 89.75 126 HIS A CA 1
ATOM 936 C C . HIS A 1 126 ? -9.498 18.304 19.335 1.00 89.75 126 HIS A C 1
ATOM 938 O O . HIS A 1 126 ? -8.365 18.651 19.675 1.00 89.75 126 HIS A O 1
ATOM 944 N N . LEU A 1 127 ? -9.722 17.240 18.569 1.00 89.94 127 LEU A N 1
ATOM 945 C CA . LEU A 1 127 ? -8.634 16.474 17.974 1.00 89.94 127 LEU A CA 1
ATOM 946 C C . LEU A 1 127 ? -8.097 17.179 16.724 1.00 89.94 127 LEU A C 1
ATOM 948 O O . LEU A 1 127 ? -8.748 18.043 16.137 1.00 89.94 127 LEU A O 1
ATOM 952 N N . ALA A 1 128 ? -6.887 16.799 16.315 1.00 84.62 128 ALA A N 1
ATOM 953 C CA . ALA A 1 128 ? -6.162 17.456 15.231 1.00 84.62 128 ALA A CA 1
ATOM 954 C C . ALA A 1 128 ? -6.899 17.403 13.879 1.00 84.62 128 ALA A C 1
ATOM 956 O O . ALA A 1 128 ? -6.718 18.295 13.051 1.00 84.62 128 ALA A O 1
ATOM 957 N N . LYS A 1 129 ? -7.725 16.373 13.650 1.00 85.12 129 LYS A N 1
ATOM 958 C CA . LYS A 1 129 ? -8.392 16.114 12.365 1.00 85.12 129 LYS A CA 1
ATOM 959 C C . LYS A 1 129 ? -9.923 16.061 12.517 1.00 85.12 129 LYS A C 1
ATOM 961 O O . LYS A 1 129 ? -10.481 14.968 12.608 1.00 85.12 129 LYS A O 1
ATOM 966 N N . PRO A 1 130 ? -10.629 17.206 12.566 1.00 90.88 130 PRO A N 1
ATOM 967 C CA . PRO A 1 130 ? -12.086 17.233 12.659 1.00 90.88 130 PRO A CA 1
ATOM 968 C C . PRO A 1 130 ? -12.758 17.207 11.280 1.00 90.88 130 PRO A C 1
ATOM 970 O O . PRO A 1 130 ? -12.531 18.079 10.439 1.00 90.88 130 PRO A O 1
ATOM 973 N N . PHE A 1 131 ? -13.659 16.251 11.066 1.00 88.94 131 PHE A N 1
ATOM 974 C CA . PHE A 1 131 ? -14.412 16.091 9.825 1.00 88.94 131 PHE 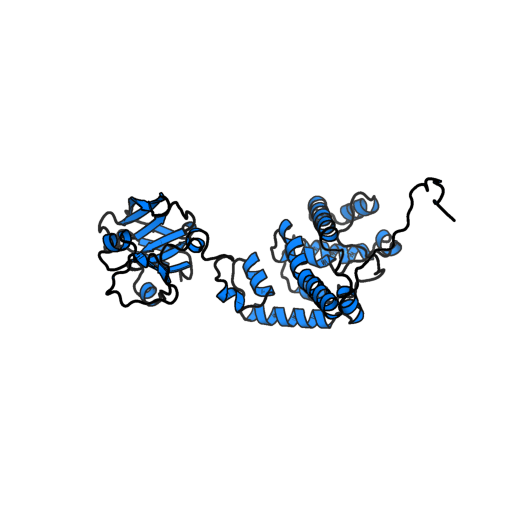A CA 1
ATOM 975 C C . PHE A 1 131 ? -15.914 16.232 10.063 1.00 88.94 131 PHE A C 1
ATOM 977 O O . PHE A 1 131 ? -16.480 15.642 10.987 1.00 88.94 131 PHE A O 1
ATOM 984 N N . LYS A 1 132 ? -16.591 17.030 9.226 1.00 86.88 132 LYS A N 1
ATOM 985 C CA . LYS A 1 132 ? -18.050 17.247 9.310 1.00 86.88 132 LYS A CA 1
ATOM 986 C C . LYS A 1 132 ? -18.838 15.963 9.066 1.00 86.88 132 LYS A C 1
ATOM 988 O O . LYS A 1 132 ? -19.791 15.693 9.786 1.00 86.88 132 LYS A O 1
ATOM 993 N N . HIS A 1 133 ? -18.398 15.160 8.110 1.00 85.25 133 HIS A N 1
ATOM 994 C CA . HIS A 1 133 ? -18.960 13.857 7.756 1.00 85.25 133 HIS A CA 1
ATOM 995 C C . HIS A 1 133 ? -17.834 12.822 7.705 1.00 85.25 133 HIS A C 1
ATOM 997 O O . HIS A 1 133 ? -16.678 13.175 7.951 1.00 85.25 133 HIS A O 1
ATOM 1003 N N . MET A 1 134 ? -18.146 11.560 7.402 1.00 77.06 134 MET A N 1
ATOM 1004 C CA . MET A 1 134 ? -17.093 10.608 7.048 1.00 77.06 134 MET A CA 1
ATOM 1005 C C . MET A 1 134 ? -16.329 11.157 5.828 1.00 77.06 134 MET A C 1
ATOM 1007 O O . MET A 1 134 ? -16.978 11.529 4.850 1.00 77.06 134 MET A O 1
ATOM 1011 N N . PRO A 1 135 ? -14.991 11.278 5.865 1.00 66.88 135 PRO A N 1
ATOM 1012 C CA . PRO A 1 135 ? -14.248 11.771 4.710 1.00 66.88 135 PRO A CA 1
ATOM 1013 C C . PRO A 1 135 ? -14.371 10.776 3.555 1.00 66.88 135 PRO A C 1
ATOM 1015 O O . PRO A 1 135 ? -14.196 9.576 3.764 1.00 66.88 135 PRO A O 1
ATOM 1018 N N . GLU A 1 136 ? -14.620 11.264 2.338 1.00 53.50 136 GLU A N 1
ATOM 1019 C CA . GLU A 1 136 ? -14.696 10.417 1.134 1.00 53.50 136 GLU A CA 1
ATOM 1020 C C . GLU A 1 136 ? -13.394 9.623 0.921 1.00 53.50 136 GLU A C 1
ATOM 1022 O O . GLU A 1 136 ? -13.422 8.464 0.511 1.00 53.50 136 GLU A O 1
ATOM 1027 N N . ASP A 1 137 ? -12.254 10.204 1.306 1.00 49.06 137 ASP A N 1
ATOM 1028 C CA . ASP A 1 137 ? -10.938 9.559 1.281 1.00 49.06 137 ASP A CA 1
ATOM 1029 C C . ASP A 1 137 ? -10.787 8.459 2.344 1.00 49.06 137 ASP A C 1
ATOM 1031 O O . ASP A 1 137 ? -9.947 7.580 2.203 1.00 49.06 137 ASP A O 1
ATOM 1035 N N . LEU A 1 138 ? -11.602 8.464 3.401 1.00 50.44 138 LEU A N 1
ATOM 1036 C CA . LEU A 1 138 ? -11.626 7.443 4.457 1.00 50.44 138 LEU A CA 1
ATOM 1037 C C . LEU A 1 138 ? -12.555 6.281 4.095 1.00 50.44 138 LEU A C 1
ATOM 1039 O O . LEU A 1 138 ? -12.235 5.134 4.404 1.00 50.44 138 LEU A O 1
ATOM 1043 N N . GLU A 1 139 ? -13.663 6.578 3.402 1.00 45.47 139 GLU A N 1
ATOM 1044 C CA . GLU A 1 139 ? -14.527 5.572 2.767 1.00 45.47 139 GLU A CA 1
ATOM 1045 C C . GLU A 1 139 ? -13.832 4.892 1.577 1.00 45.47 139 GLU A C 1
ATOM 1047 O O . GLU A 1 139 ? -14.131 3.734 1.287 1.00 45.47 139 GLU A O 1
ATOM 1052 N N . ARG A 1 140 ? -12.878 5.568 0.914 1.00 45.53 140 ARG A N 1
ATOM 1053 C CA . ARG A 1 140 ? -12.094 4.988 -0.190 1.00 45.53 140 ARG A CA 1
ATOM 1054 C C . ARG A 1 140 ? -10.714 4.446 0.183 1.00 45.53 140 ARG A C 1
ATOM 1056 O O . ARG A 1 140 ? -10.355 3.432 -0.401 1.00 45.53 140 ARG A O 1
ATOM 1063 N N . SER A 1 141 ? -9.953 5.048 1.106 1.00 40.31 141 SER A N 1
ATOM 1064 C CA . SER A 1 141 ? -8.625 4.567 1.552 1.00 40.31 141 SER A CA 1
ATOM 1065 C C . SER A 1 141 ? -7.851 5.631 2.358 1.00 40.31 141 SER A C 1
ATOM 1067 O O . SER A 1 141 ? -7.121 6.430 1.771 1.00 40.31 141 SER A O 1
ATOM 1069 N N . LEU A 1 142 ? -7.849 5.587 3.699 1.00 44.12 142 LEU A N 1
ATOM 1070 C CA . LEU A 1 142 ? -6.916 6.405 4.512 1.00 44.12 142 LEU A CA 1
ATOM 1071 C C . LEU A 1 142 ? -5.485 5.834 4.567 1.00 44.12 142 LEU A C 1
ATOM 1073 O O . LEU A 1 142 ? -4.739 6.068 5.512 1.00 44.12 142 LEU A O 1
ATOM 1077 N N . ARG A 1 143 ? -5.113 5.039 3.566 1.00 49.41 143 ARG A N 1
ATOM 1078 C CA . ARG A 1 143 ? -3.829 4.350 3.420 1.00 49.41 143 ARG A CA 1
ATOM 1079 C C . ARG A 1 143 ? -3.557 4.225 1.924 1.00 49.41 143 ARG A C 1
ATOM 1081 O O . ARG A 1 143 ? -3.732 3.164 1.342 1.00 49.41 143 ARG A O 1
ATOM 1088 N N . LEU A 1 144 ? -3.200 5.344 1.294 1.00 52.50 144 LEU A N 1
ATOM 1089 C CA . LEU A 1 144 ? -2.976 5.431 -0.157 1.00 52.50 144 LEU A CA 1
ATOM 1090 C C . LEU A 1 144 ? -1.762 4.605 -0.629 1.00 52.50 144 LEU A C 1
ATOM 1092 O O . LEU A 1 144 ? -1.641 4.319 -1.815 1.00 52.50 144 LEU A O 1
ATOM 1096 N N . PHE A 1 145 ? -0.888 4.190 0.294 1.00 52.22 145 PHE A N 1
ATOM 1097 C CA . PHE A 1 145 ? 0.372 3.510 -0.008 1.00 52.22 145 PHE A CA 1
ATOM 1098 C C . PHE A 1 145 ? 0.641 2.387 0.994 1.00 52.22 145 PHE A C 1
ATOM 1100 O O . PHE A 1 145 ? 1.303 2.594 2.010 1.00 52.22 145 PHE A O 1
ATOM 1107 N N . SER A 1 146 ? 0.072 1.206 0.748 1.00 56.81 146 SER A N 1
ATOM 1108 C CA . SER A 1 146 ? 0.324 -0.017 1.533 1.00 56.81 146 SER A CA 1
ATOM 1109 C C . SER A 1 146 ? 0.061 0.073 3.040 1.00 56.81 146 SER A C 1
ATOM 1111 O O . SER A 1 146 ? 0.499 -0.781 3.799 1.00 56.81 146 SER A O 1
ATOM 1113 N N . GLY A 1 147 ? -0.655 1.092 3.508 1.00 56.19 147 GLY A N 1
ATOM 1114 C CA . GLY A 1 147 ? -0.854 1.285 4.938 1.00 56.19 147 GLY A CA 1
ATOM 1115 C C . GLY A 1 147 ? -0.316 2.579 5.528 1.00 56.19 147 GLY A C 1
ATOM 1116 O O . GLY A 1 147 ? -0.574 2.837 6.701 1.00 56.19 147 GLY A O 1
ATOM 1117 N N . HIS A 1 148 ? 0.403 3.380 4.746 1.00 63.62 148 HIS A N 1
ATOM 1118 C CA . HIS A 1 148 ? 1.136 4.539 5.250 1.00 63.62 148 HIS A CA 1
ATOM 1119 C C . HIS A 1 148 ? 0.473 5.867 4.867 1.00 63.62 148 HIS A C 1
ATOM 1121 O O . HIS A 1 148 ? -0.173 5.978 3.817 1.00 63.62 148 HIS A O 1
ATOM 1127 N N . SER A 1 149 ? 0.608 6.868 5.745 1.00 63.19 149 SER A N 1
ATOM 1128 C CA . SER A 1 149 ? 0.139 8.233 5.487 1.00 63.19 149 SER A CA 1
ATOM 1129 C C . SER A 1 149 ? 1.118 8.994 4.589 1.00 63.19 149 SER A C 1
ATOM 1131 O O . SER A 1 149 ? 2.306 8.686 4.543 1.00 63.19 149 SER A O 1
ATOM 1133 N N . LEU A 1 150 ? 0.636 10.030 3.897 1.00 63.88 150 LEU A N 1
ATOM 1134 C CA . LEU A 1 150 ? 1.500 10.905 3.094 1.00 63.88 150 LEU A CA 1
ATOM 1135 C C . LEU A 1 150 ? 2.571 11.620 3.934 1.00 63.88 150 LEU A C 1
ATOM 1137 O O . LEU A 1 150 ? 3.662 11.844 3.436 1.00 63.88 150 LEU A O 1
ATOM 1141 N N . GLU A 1 151 ? 2.273 11.929 5.198 1.00 64.81 151 GLU A N 1
ATOM 1142 C CA . GLU A 1 151 ? 3.222 12.531 6.144 1.00 64.81 151 GLU A CA 1
ATOM 1143 C C . GLU A 1 151 ? 4.349 11.555 6.509 1.00 64.81 151 GLU A C 1
ATOM 1145 O O . GLU A 1 151 ? 5.512 11.924 6.514 1.00 64.81 151 GLU A O 1
ATOM 1150 N N . GLN A 1 152 ? 4.039 10.271 6.721 1.00 63.94 152 GLN A N 1
ATOM 1151 C CA . GLN A 1 152 ? 5.078 9.257 6.944 1.00 63.94 152 GLN A CA 1
ATOM 1152 C C . GLN A 1 152 ? 5.974 9.069 5.716 1.00 63.94 152 GLN A C 1
ATOM 1154 O O . GLN A 1 152 ? 7.155 8.774 5.857 1.00 63.94 152 GLN A O 1
ATOM 1159 N N . LEU A 1 153 ? 5.414 9.227 4.516 1.00 69.88 153 LEU A N 1
ATOM 1160 C CA . LEU A 1 153 ? 6.162 9.110 3.267 1.00 69.88 153 LEU A CA 1
ATOM 1161 C C . LEU A 1 153 ? 6.955 10.371 2.914 1.00 69.88 153 LEU A C 1
ATOM 1163 O O . LEU A 1 153 ? 7.874 10.277 2.109 1.00 69.88 153 LEU A O 1
ATOM 1167 N N . SER A 1 154 ? 6.620 11.540 3.471 1.00 72.75 154 SER A N 1
ATOM 1168 C CA . SER A 1 154 ? 7.386 12.771 3.235 1.00 72.75 154 SER A CA 1
ATOM 1169 C C . SER A 1 154 ? 8.668 12.858 4.062 1.00 72.75 154 SER A C 1
ATOM 1171 O O . SER A 1 154 ? 9.526 13.672 3.742 1.00 72.75 154 SER A O 1
ATOM 1173 N N . GLU A 1 155 ? 8.795 12.031 5.101 1.00 74.94 155 GLU A N 1
ATOM 1174 C CA . GLU A 1 155 ? 9.957 11.981 6.001 1.00 74.94 155 GLU A CA 1
ATOM 1175 C C . GLU A 1 155 ? 11.036 10.978 5.553 1.00 74.94 155 GLU A C 1
ATOM 1177 O O . GLU A 1 155 ? 12.026 10.782 6.256 1.00 74.94 155 GLU A O 1
ATOM 1182 N N . ILE A 1 156 ? 10.844 10.312 4.412 1.00 70.94 156 ILE A N 1
ATOM 1183 C CA . ILE A 1 156 ? 11.780 9.326 3.856 1.00 70.94 156 ILE A CA 1
ATOM 1184 C C . ILE A 1 156 ? 12.145 9.670 2.419 1.00 70.94 156 ILE A C 1
ATOM 1186 O O . ILE A 1 156 ? 11.413 10.383 1.726 1.00 70.94 156 ILE A O 1
ATOM 1190 N N . ASP A 1 157 ? 13.273 9.135 1.964 1.00 76.38 157 ASP A N 1
ATOM 1191 C CA . ASP A 1 157 ? 13.752 9.383 0.614 1.00 76.38 157 ASP A CA 1
ATOM 1192 C C . ASP A 1 157 ? 12.886 8.669 -0.438 1.00 76.38 157 ASP A C 1
ATOM 1194 O O . ASP A 1 157 ? 12.120 7.739 -0.163 1.00 76.38 157 ASP A O 1
ATOM 1198 N N . LEU A 1 158 ? 12.994 9.111 -1.693 1.00 74.00 158 LEU A N 1
ATOM 1199 C CA . LEU A 1 158 ? 12.183 8.589 -2.797 1.00 74.00 158 LEU A CA 1
ATOM 1200 C C . LEU A 1 158 ? 12.372 7.073 -2.989 1.00 74.00 158 LEU A C 1
ATOM 1202 O O . LEU A 1 158 ? 11.419 6.360 -3.312 1.00 74.00 158 LEU A O 1
ATOM 1206 N N . GLU A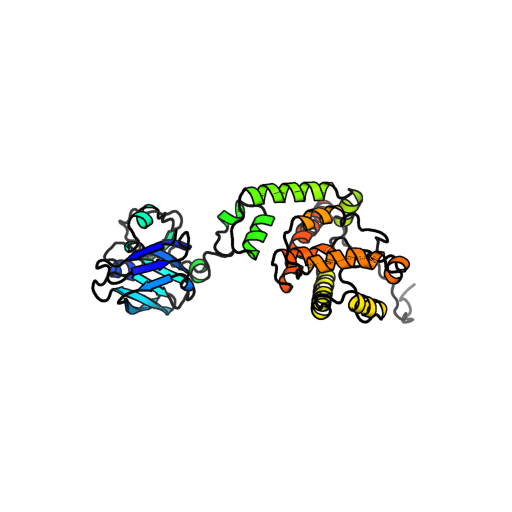 1 159 ? 13.595 6.581 -2.805 1.00 72.31 159 GLU A N 1
ATOM 1207 C CA . GLU A 1 159 ? 13.945 5.161 -2.806 1.00 72.31 159 GLU A CA 1
ATOM 1208 C C . GLU A 1 159 ? 13.193 4.358 -1.738 1.00 72.31 159 GLU A C 1
ATOM 1210 O O . GLU A 1 159 ? 12.743 3.243 -2.015 1.00 72.31 159 GLU A O 1
ATOM 1215 N N . ASP A 1 160 ? 12.978 4.937 -0.561 1.00 73.75 160 ASP A N 1
ATOM 1216 C CA . ASP A 1 160 ? 12.270 4.305 0.547 1.00 73.75 160 ASP A CA 1
ATOM 1217 C C . ASP A 1 160 ? 10.755 4.325 0.323 1.00 73.75 160 ASP A C 1
ATOM 1219 O O . ASP A 1 160 ? 10.068 3.336 0.591 1.00 73.75 160 ASP A O 1
ATOM 1223 N N . VAL A 1 161 ? 10.223 5.394 -0.281 1.00 74.56 161 VAL A N 1
ATOM 1224 C CA . VAL A 1 161 ? 8.831 5.421 -0.765 1.00 74.56 161 VAL A CA 1
ATOM 1225 C C . VAL A 1 161 ? 8.602 4.325 -1.813 1.00 74.56 161 VAL A C 1
ATOM 1227 O O . VAL A 1 161 ? 7.581 3.630 -1.785 1.00 74.56 161 VAL A O 1
ATOM 1230 N N . LEU A 1 162 ? 9.556 4.126 -2.729 1.00 71.25 162 LEU A N 1
ATOM 1231 C CA . LEU A 1 162 ? 9.515 3.039 -3.712 1.00 71.25 162 LEU A CA 1
ATOM 1232 C C . LEU A 1 162 ? 9.609 1.658 -3.050 1.00 71.25 162 LEU A C 1
ATOM 1234 O O . LEU A 1 162 ? 8.930 0.736 -3.502 1.00 71.25 162 LEU A O 1
ATOM 1238 N N . HIS A 1 163 ? 10.393 1.510 -1.980 1.00 71.31 163 HIS A N 1
ATOM 1239 C CA . HIS A 1 163 ? 10.423 0.283 -1.186 1.00 71.31 163 HIS A CA 1
ATOM 1240 C C . HIS A 1 163 ? 9.040 -0.016 -0.595 1.00 71.31 163 HIS A C 1
ATOM 1242 O O . HIS A 1 163 ? 8.507 -1.097 -0.836 1.00 71.31 163 HIS A O 1
ATOM 1248 N N . VAL A 1 164 ? 8.411 0.953 0.078 1.00 71.19 164 VAL A N 1
ATOM 1249 C CA . VAL A 1 164 ? 7.063 0.813 0.667 1.00 71.19 164 VAL A CA 1
ATOM 1250 C C . VAL A 1 164 ? 6.004 0.456 -0.383 1.00 71.19 164 VAL A C 1
ATOM 1252 O O . VAL A 1 164 ? 5.109 -0.357 -0.131 1.00 71.19 164 VAL A O 1
ATOM 1255 N N . LEU A 1 165 ? 6.115 1.028 -1.583 1.00 67.50 165 LEU A N 1
ATOM 1256 C CA . LEU A 1 165 ? 5.240 0.724 -2.718 1.00 67.50 165 LEU A CA 1
ATOM 1257 C C . LEU A 1 165 ? 5.310 -0.742 -3.172 1.00 67.50 165 LEU A C 1
ATOM 1259 O O . LEU A 1 165 ? 4.347 -1.246 -3.746 1.00 67.50 165 LEU A O 1
ATOM 1263 N N . VAL A 1 166 ? 6.442 -1.410 -2.950 1.00 64.38 166 VAL A N 1
ATOM 1264 C CA . VAL A 1 166 ? 6.730 -2.742 -3.506 1.00 64.38 166 VAL A CA 1
ATOM 1265 C C . VAL A 1 166 ? 6.646 -3.820 -2.439 1.00 64.38 166 VAL A C 1
ATOM 1267 O O . VAL A 1 166 ? 6.044 -4.865 -2.673 1.00 64.38 166 VAL A O 1
ATOM 1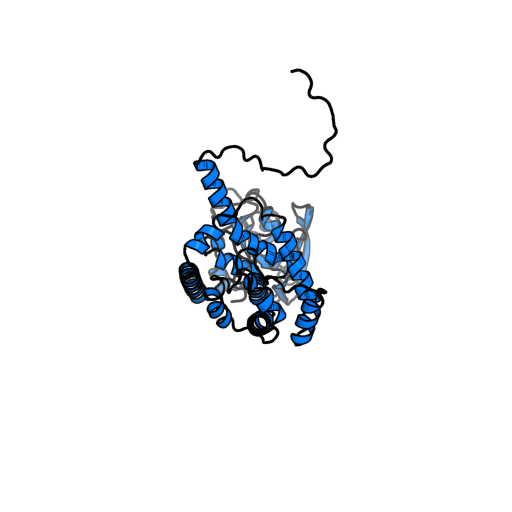270 N N . SER A 1 167 ? 7.239 -3.577 -1.271 1.00 62.62 167 SER A N 1
ATOM 1271 C CA . SER A 1 167 ? 7.259 -4.517 -0.149 1.00 62.62 167 SER A CA 1
ATOM 1272 C C . SER A 1 167 ? 6.015 -4.408 0.729 1.00 62.62 167 SER A C 1
ATOM 1274 O O . SER A 1 167 ? 5.690 -5.342 1.459 1.00 62.62 167 SER A O 1
ATOM 1276 N N . GLY A 1 168 ? 5.322 -3.268 0.680 1.00 61.66 168 GLY A N 1
ATOM 1277 C CA . GLY A 1 168 ? 4.240 -2.948 1.602 1.00 61.66 168 GLY A CA 1
ATOM 1278 C C . GLY A 1 168 ? 4.692 -2.723 3.047 1.00 61.66 168 GLY A C 1
ATOM 1279 O O . GLY A 1 168 ? 3.849 -2.571 3.926 1.00 61.66 168 GLY A O 1
ATOM 1280 N N . SER A 1 169 ? 6.004 -2.702 3.297 1.00 64.75 169 SER A N 1
ATOM 1281 C CA . SER A 1 169 ? 6.607 -2.535 4.617 1.00 64.75 169 SER A CA 1
ATOM 1282 C C . SER A 1 169 ? 7.535 -1.328 4.653 1.00 64.75 169 SER A C 1
ATOM 1284 O O . SER A 1 169 ? 8.217 -1.029 3.675 1.00 64.75 169 SER A O 1
ATOM 1286 N N . TYR A 1 170 ? 7.603 -0.666 5.805 1.00 65.06 170 TYR A N 1
ATOM 1287 C CA . TYR A 1 170 ? 8.510 0.457 6.031 1.00 65.06 170 TYR A CA 1
ATOM 1288 C C . TYR A 1 170 ? 9.967 -0.028 6.177 1.00 65.06 170 TYR A C 1
ATOM 1290 O O . TYR A 1 170 ? 10.196 -0.994 6.916 1.00 65.06 170 TYR A O 1
ATOM 1298 N N . PRO A 1 171 ? 10.950 0.600 5.505 1.00 61.25 171 PRO A N 1
ATOM 1299 C CA . PRO A 1 171 ? 12.345 0.173 5.578 1.00 61.25 171 PRO A CA 1
ATOM 1300 C C . PRO A 1 171 ? 12.947 0.416 6.971 1.00 61.25 171 PRO A C 1
ATOM 1302 O O . PRO A 1 171 ? 12.508 1.280 7.728 1.00 61.25 171 PRO A O 1
ATOM 1305 N N . THR A 1 172 ? 13.962 -0.368 7.344 1.00 67.94 172 THR A N 1
ATOM 1306 C CA . THR A 1 172 ? 14.676 -0.177 8.617 1.00 67.94 172 THR A CA 1
ATOM 1307 C C . THR A 1 172 ? 15.747 0.911 8.481 1.00 67.94 172 THR A C 1
ATOM 1309 O O . THR A 1 172 ? 16.357 1.043 7.426 1.00 67.94 172 THR A O 1
ATOM 1312 N N . VAL A 1 173 ? 16.038 1.654 9.559 1.00 58.72 173 VAL A N 1
ATOM 1313 C CA . VAL A 1 173 ? 17.052 2.738 9.562 1.00 58.72 173 VAL A CA 1
ATOM 1314 C C . VAL A 1 173 ? 18.418 2.304 8.990 1.00 58.72 173 VAL A C 1
ATOM 1316 O O . VAL A 1 173 ? 18.954 3.015 8.145 1.00 58.72 173 VAL A O 1
ATOM 1319 N N . PRO A 1 174 ? 18.972 1.116 9.325 1.00 57.50 174 PRO A N 1
ATOM 1320 C CA . PRO A 1 174 ? 20.230 0.658 8.724 1.00 57.50 174 PRO A CA 1
ATOM 1321 C C . PRO A 1 174 ? 20.142 0.392 7.211 1.00 57.50 174 PRO A C 1
ATOM 1323 O O . PRO A 1 174 ? 21.160 0.414 6.522 1.00 57.50 174 PRO A O 1
ATOM 1326 N N . HIS A 1 175 ? 18.943 0.100 6.698 1.00 58.47 175 HIS A N 1
ATOM 1327 C CA . HIS A 1 175 ? 18.693 -0.132 5.276 1.00 58.47 175 HIS A CA 1
ATOM 1328 C C . HIS A 1 175 ? 18.696 1.186 4.491 1.00 58.47 175 HIS A C 1
ATOM 1330 O O . HIS A 1 175 ? 19.281 1.238 3.411 1.00 58.47 175 HIS A O 1
ATOM 1336 N N . MET A 1 176 ? 18.101 2.238 5.067 1.00 54.03 176 MET A N 1
ATOM 1337 C CA . MET A 1 176 ? 18.023 3.582 4.480 1.00 54.03 176 MET A CA 1
ATOM 1338 C C . MET A 1 176 ? 19.425 4.197 4.311 1.00 54.03 176 MET A C 1
ATOM 1340 O O . MET A 1 176 ? 19.847 4.504 3.194 1.00 54.03 176 MET A O 1
ATOM 1344 N N . ASP A 1 177 ? 20.211 4.256 5.395 1.00 58.59 177 ASP A N 1
ATOM 1345 C CA . ASP A 1 177 ? 21.551 4.871 5.387 1.00 58.59 177 ASP A CA 1
ATOM 1346 C C . ASP A 1 177 ? 22.538 4.127 4.469 1.00 58.59 177 ASP A C 1
ATOM 1348 O O . ASP A 1 177 ? 23.353 4.731 3.763 1.00 58.59 177 ASP A O 1
ATOM 1352 N N . GLY A 1 178 ? 22.469 2.792 4.454 1.00 62.62 178 GLY A N 1
ATOM 1353 C CA . GLY A 1 178 ? 23.365 1.961 3.654 1.00 62.62 178 GLY A CA 1
ATOM 1354 C C . GLY A 1 178 ? 23.107 2.057 2.148 1.00 62.62 178 GLY A C 1
ATOM 1355 O O . GLY A 1 178 ? 24.053 1.988 1.358 1.00 62.62 178 GLY A O 1
ATOM 1356 N N . LEU A 1 179 ? 21.845 2.209 1.738 1.00 58.09 179 LEU A N 1
ATOM 1357 C CA . LEU A 1 179 ? 21.460 2.272 0.329 1.00 58.09 179 LEU A CA 1
ATOM 1358 C C . LEU A 1 179 ? 21.804 3.634 -0.287 1.00 58.09 179 LEU A C 1
ATOM 1360 O O . LEU A 1 179 ? 22.437 3.676 -1.345 1.00 58.09 179 LEU A O 1
ATOM 1364 N N . SER A 1 180 ? 21.458 4.728 0.398 1.00 57.22 180 SER A N 1
ATOM 1365 C CA . SER A 1 180 ? 21.708 6.097 -0.074 1.00 57.22 180 SER A CA 1
ATOM 1366 C C . SER A 1 180 ? 23.207 6.366 -0.294 1.00 57.22 180 SER A C 1
ATOM 1368 O O . SER A 1 180 ? 23.623 6.891 -1.337 1.00 57.22 180 SER A O 1
ATOM 1370 N N . HIS A 1 181 ? 24.058 5.889 0.625 1.00 64.69 181 HIS A N 1
ATOM 1371 C CA . HIS A 1 181 ? 25.511 6.023 0.507 1.00 64.69 181 HIS A CA 1
ATOM 1372 C C . HIS A 1 181 ? 26.072 5.274 -0.714 1.00 64.69 181 HIS A C 1
ATOM 1374 O O . HIS A 1 181 ? 26.767 5.866 -1.542 1.00 64.69 181 HIS A O 1
ATOM 1380 N N . LYS A 1 182 ? 25.706 3.994 -0.884 1.00 64.06 182 LYS A N 1
ATOM 1381 C CA . LYS A 1 182 ? 26.164 3.164 -2.014 1.00 64.06 182 LYS A CA 1
ATOM 1382 C C . LYS A 1 182 ? 25.706 3.709 -3.368 1.00 64.06 182 LYS A C 1
ATOM 1384 O O . LYS A 1 182 ? 26.467 3.671 -4.336 1.00 64.06 182 LYS A O 1
ATOM 1389 N N . LEU A 1 183 ? 24.472 4.212 -3.453 1.00 61.28 183 LEU A N 1
ATOM 1390 C CA . LEU A 1 183 ? 23.946 4.819 -4.679 1.00 61.28 183 LEU A CA 1
ATOM 1391 C C . LEU A 1 183 ? 24.708 6.098 -5.036 1.00 61.28 183 LEU A C 1
ATOM 1393 O O . LEU A 1 183 ? 25.069 6.288 -6.199 1.00 61.28 183 LEU A O 1
ATOM 1397 N N . THR A 1 184 ? 25.007 6.933 -4.041 1.00 64.06 184 THR A N 1
ATOM 1398 C CA . THR A 1 184 ? 25.775 8.168 -4.230 1.00 64.06 184 THR A CA 1
ATOM 1399 C C . THR A 1 184 ? 27.191 7.878 -4.731 1.00 64.06 184 THR A C 1
ATOM 1401 O O . THR A 1 184 ? 27.613 8.451 -5.737 1.00 64.06 184 THR A O 1
ATOM 1404 N N . GLU A 1 185 ? 27.909 6.943 -4.103 1.00 70.62 185 GLU A N 1
ATOM 1405 C CA . GLU A 1 185 ? 29.248 6.531 -4.553 1.00 70.62 185 GLU A CA 1
ATOM 1406 C C . GLU A 1 185 ? 29.234 5.998 -5.993 1.00 70.62 185 GLU A C 1
ATOM 1408 O O . GLU A 1 185 ? 30.070 6.377 -6.818 1.00 70.62 185 GLU A O 1
ATOM 1413 N N . ALA A 1 186 ? 28.248 5.163 -6.330 1.00 62.72 186 ALA A N 1
ATOM 1414 C CA . ALA A 1 186 ? 28.115 4.597 -7.667 1.00 62.72 186 ALA A CA 1
ATOM 1415 C C . ALA A 1 186 ? 27.788 5.650 -8.735 1.00 62.72 186 ALA A C 1
ATOM 1417 O O . ALA A 1 186 ? 28.277 5.547 -9.863 1.00 62.72 186 ALA A O 1
ATOM 1418 N N . MET A 1 187 ? 26.990 6.668 -8.396 1.00 63.34 187 MET A N 1
ATOM 1419 C CA . MET A 1 187 ? 26.709 7.792 -9.293 1.00 63.34 187 MET A CA 1
ATOM 1420 C C . MET A 1 187 ? 27.950 8.655 -9.531 1.00 63.34 187 MET A C 1
ATOM 1422 O O . MET A 1 187 ? 28.222 9.016 -10.676 1.00 63.34 187 MET A O 1
ATOM 1426 N N . LEU A 1 188 ? 28.731 8.933 -8.483 1.00 69.62 188 LEU A N 1
ATOM 1427 C CA . LEU A 1 188 ? 29.971 9.711 -8.580 1.00 69.62 188 LEU A CA 1
ATOM 1428 C C . LEU A 1 188 ? 31.072 8.985 -9.368 1.00 69.62 188 LEU A C 1
ATOM 1430 O O . LEU A 1 188 ? 31.930 9.632 -9.964 1.00 69.62 188 LEU A O 1
ATOM 1434 N N . ALA A 1 189 ? 31.033 7.652 -9.424 1.00 73.44 189 ALA A N 1
ATOM 1435 C CA . ALA A 1 189 ? 31.960 6.850 -10.220 1.00 73.44 189 ALA A CA 1
ATOM 1436 C C . ALA A 1 189 ? 31.688 6.901 -11.740 1.00 73.44 189 ALA A C 1
ATOM 1438 O O . ALA A 1 189 ? 32.519 6.439 -12.527 1.00 73.44 189 ALA A O 1
ATOM 1439 N N . VAL A 1 190 ? 30.537 7.430 -12.182 1.00 71.50 190 VAL A N 1
ATOM 1440 C CA . VAL A 1 190 ? 30.218 7.575 -13.611 1.00 71.50 190 VAL A CA 1
ATOM 1441 C C . VAL A 1 190 ? 30.936 8.806 -14.182 1.00 71.50 190 VAL A C 1
ATOM 1443 O O . VAL A 1 190 ? 30.706 9.902 -13.677 1.00 71.50 190 VAL A O 1
ATOM 1446 N N . PRO A 1 191 ? 31.723 8.672 -15.269 1.00 74.81 191 PRO A N 1
ATOM 1447 C CA . PRO A 1 191 ? 32.443 9.794 -15.877 1.00 74.81 191 PRO A CA 1
ATOM 1448 C C . PRO A 1 191 ? 31.554 10.995 -16.257 1.00 74.81 191 PRO A C 1
ATOM 1450 O O . PRO A 1 191 ? 30.454 10.824 -16.794 1.00 74.81 191 PRO A O 1
ATOM 1453 N N . ASP A 1 192 ? 32.048 12.217 -16.033 1.00 69.50 192 ASP A N 1
ATOM 1454 C CA . ASP A 1 192 ? 31.322 13.481 -16.261 1.00 69.50 192 ASP A CA 1
ATOM 1455 C C . ASP A 1 192 ? 30.783 13.648 -17.690 1.00 69.50 192 ASP A C 1
ATOM 1457 O O . ASP A 1 192 ? 29.707 14.207 -17.906 1.00 69.50 192 ASP A O 1
ATOM 1461 N N . ASP A 1 193 ? 31.519 13.178 -18.695 1.00 59.31 193 ASP A N 1
ATOM 1462 C CA . ASP A 1 193 ? 31.121 13.223 -20.105 1.00 59.31 193 ASP A CA 1
ATOM 1463 C C . ASP A 1 193 ? 29.878 12.358 -20.377 1.00 59.31 193 ASP A C 1
ATOM 1465 O O . ASP A 1 193 ? 28.998 12.724 -21.168 1.00 59.31 193 ASP A O 1
ATOM 1469 N N . VAL A 1 194 ? 29.753 11.243 -19.660 1.00 56.44 194 VAL A N 1
ATOM 1470 C CA . VAL A 1 194 ? 28.586 10.357 -19.690 1.00 56.44 194 VAL A CA 1
ATOM 1471 C C . VAL A 1 194 ? 27.415 10.987 -18.943 1.00 56.44 194 VAL A C 1
ATOM 1473 O O . VAL A 1 194 ? 26.290 10.930 -19.448 1.00 56.44 194 VAL A O 1
ATOM 1476 N N . GLN A 1 195 ? 27.666 11.624 -17.793 1.00 57.12 195 GLN A N 1
ATOM 1477 C CA . GLN A 1 195 ? 26.641 12.363 -17.046 1.00 57.12 195 GLN A CA 1
ATOM 1478 C C . GLN A 1 195 ? 26.041 13.479 -17.913 1.00 57.12 195 GLN A C 1
ATOM 1480 O O . GLN A 1 195 ? 24.830 13.512 -18.126 1.00 57.12 195 GLN A O 1
ATOM 1485 N N . ARG A 1 196 ? 26.891 14.301 -18.542 1.00 56.50 196 ARG A N 1
ATOM 1486 C CA . ARG A 1 196 ? 26.472 15.374 -19.462 1.00 56.50 196 ARG A CA 1
ATOM 1487 C C . ARG A 1 196 ? 25.711 14.854 -20.680 1.00 56.50 196 ARG A C 1
ATOM 1489 O O . ARG A 1 196 ? 24.757 15.485 -21.111 1.00 56.50 196 ARG A O 1
ATOM 1496 N N . THR A 1 197 ? 26.093 13.701 -21.233 1.00 51.09 197 THR A N 1
ATOM 1497 C CA . THR A 1 197 ? 25.395 13.100 -22.386 1.00 51.09 197 THR A CA 1
ATOM 1498 C C . THR A 1 197 ? 24.024 12.534 -21.999 1.00 51.09 197 THR A C 1
ATOM 1500 O O . THR A 1 197 ? 23.054 12.667 -22.751 1.00 51.09 197 THR A O 1
ATOM 1503 N N . ALA A 1 198 ? 23.919 11.905 -20.824 1.00 46.28 198 ALA A N 1
ATOM 1504 C CA . ALA A 1 198 ? 22.643 11.456 -20.270 1.00 46.28 198 ALA A CA 1
ATOM 1505 C C . ALA A 1 198 ? 21.711 12.650 -19.996 1.00 46.28 198 ALA A C 1
ATOM 1507 O O . ALA A 1 198 ? 20.515 12.570 -20.283 1.00 46.28 198 ALA A O 1
ATOM 1508 N N . TRP A 1 199 ? 22.286 13.765 -19.544 1.00 45.12 199 TRP A N 1
ATOM 1509 C CA . TRP A 1 199 ? 21.657 15.078 -19.414 1.00 45.12 199 TRP A CA 1
ATOM 1510 C C . TRP A 1 199 ? 21.717 15.904 -20.707 1.00 45.12 199 TRP A C 1
ATOM 1512 O O . TRP A 1 199 ? 21.857 17.109 -20.645 1.00 45.12 199 TRP A O 1
ATOM 1522 N N . ALA A 1 200 ? 21.700 15.327 -21.905 1.00 45.12 200 ALA A N 1
ATOM 1523 C CA . ALA A 1 200 ? 21.604 16.130 -23.136 1.00 45.12 200 ALA A CA 1
ATOM 1524 C C . ALA A 1 200 ? 20.504 15.629 -24.076 1.00 45.12 200 ALA A C 1
ATOM 1526 O O . ALA A 1 200 ? 20.306 16.179 -25.159 1.00 45.12 200 ALA A O 1
ATOM 1527 N N . HIS A 1 201 ? 19.762 14.586 -23.683 1.00 46.97 201 HIS A N 1
ATOM 1528 C CA . HIS A 1 201 ? 18.791 13.916 -24.552 1.00 46.97 201 HIS A CA 1
ATOM 1529 C C . HIS A 1 201 ? 17.389 13.782 -23.926 1.00 46.97 201 HIS A C 1
ATOM 1531 O O . HIS A 1 201 ? 17.002 12.692 -23.505 1.00 46.97 201 HIS A O 1
ATOM 1537 N N . PRO A 1 202 ? 16.576 14.858 -23.913 1.00 44.53 202 PRO A N 1
ATOM 1538 C CA . PRO A 1 202 ? 15.336 14.878 -23.134 1.00 44.53 202 PRO A CA 1
ATOM 1539 C C . PRO A 1 202 ? 14.069 14.862 -24.004 1.00 44.53 202 PRO A C 1
ATOM 1541 O O . PRO A 1 202 ? 13.031 14.369 -23.581 1.00 44.53 202 PRO A O 1
ATOM 1544 N N . LEU A 1 203 ? 14.126 15.369 -25.238 1.00 39.53 203 LEU A N 1
ATOM 1545 C CA . LEU A 1 203 ? 12.936 15.890 -25.925 1.00 39.53 203 LEU A CA 1
ATOM 1546 C C . LEU A 1 203 ? 12.229 14.927 -26.897 1.00 39.53 203 LEU A C 1
ATOM 1548 O O . LEU A 1 203 ? 11.297 15.340 -27.573 1.00 39.53 203 LEU A O 1
ATOM 1552 N N . GLY A 1 204 ? 12.613 13.649 -26.980 1.00 43.88 204 GLY A N 1
ATOM 1553 C CA . GLY A 1 204 ? 12.009 12.731 -27.970 1.00 43.88 204 GLY A CA 1
ATOM 1554 C C . GLY A 1 204 ? 11.879 11.266 -27.564 1.00 43.88 204 GLY A C 1
ATOM 1555 O O . GLY A 1 204 ? 11.498 10.432 -28.379 1.00 43.88 204 GLY A O 1
ATOM 1556 N N . VAL A 1 205 ? 12.214 10.921 -26.322 1.00 47.75 205 VAL A N 1
ATOM 1557 C CA . VAL A 1 205 ? 12.383 9.517 -25.898 1.00 47.75 205 VAL A CA 1
ATOM 1558 C C . VAL A 1 205 ? 11.165 9.013 -25.093 1.00 47.75 205 VAL A C 1
ATOM 1560 O O . VAL A 1 205 ? 11.001 7.814 -24.893 1.00 47.75 205 VAL A O 1
ATOM 1563 N N . GLY A 1 206 ? 10.264 9.925 -24.705 1.00 44.56 206 GLY A N 1
ATOM 1564 C CA . GLY A 1 206 ? 9.199 9.737 -23.710 1.00 44.56 206 GLY A CA 1
ATOM 1565 C C . GLY A 1 206 ? 8.093 8.721 -24.018 1.00 44.56 206 GLY A C 1
ATOM 1566 O O . GLY A 1 206 ? 7.461 8.228 -23.098 1.00 44.56 206 GLY A O 1
ATOM 1567 N N . THR A 1 207 ? 7.835 8.381 -25.279 1.00 44.59 207 THR A N 1
ATOM 1568 C CA . THR A 1 207 ? 6.756 7.438 -25.651 1.00 44.59 207 THR A CA 1
ATOM 1569 C C . THR A 1 207 ? 7.274 6.281 -26.500 1.00 44.59 207 THR A C 1
ATOM 1571 O O . THR A 1 207 ? 6.949 5.120 -26.248 1.00 44.59 207 THR A O 1
ATOM 1574 N N . ALA A 1 208 ? 8.161 6.563 -27.459 1.00 43.91 208 ALA A N 1
ATOM 1575 C CA . ALA A 1 208 ? 8.748 5.545 -28.327 1.00 43.91 208 ALA A CA 1
ATOM 1576 C C . ALA A 1 208 ? 9.709 4.599 -27.585 1.00 43.91 208 ALA A C 1
ATOM 1578 O O . ALA A 1 208 ? 9.679 3.392 -27.824 1.00 43.91 208 ALA A O 1
ATOM 1579 N N . ALA A 1 209 ? 10.533 5.101 -26.655 1.00 51.38 209 ALA A N 1
ATOM 1580 C CA . ALA A 1 209 ? 11.470 4.236 -25.936 1.00 51.38 209 ALA A CA 1
ATOM 1581 C C . ALA A 1 209 ? 10.779 3.328 -24.916 1.00 51.38 209 ALA A C 1
ATOM 1583 O O . ALA A 1 209 ? 11.256 2.218 -24.698 1.00 51.38 209 ALA A O 1
ATOM 1584 N N . PHE A 1 210 ? 9.642 3.755 -24.360 1.00 53.00 210 PHE A N 1
ATOM 1585 C CA . PHE A 1 210 ? 8.843 2.955 -23.427 1.00 53.00 210 PHE A CA 1
ATOM 1586 C C . PHE A 1 210 ? 8.089 1.842 -24.134 1.00 53.00 210 PHE A C 1
ATOM 1588 O O . PHE A 1 210 ? 8.109 0.705 -23.669 1.00 53.00 210 PHE A O 1
ATOM 1595 N N . ARG A 1 211 ? 7.514 2.128 -25.311 1.00 49.59 211 ARG A N 1
ATOM 1596 C CA . ARG A 1 211 ? 6.938 1.085 -26.166 1.00 49.59 211 ARG A CA 1
ATOM 1597 C C . ARG A 1 211 ? 7.997 0.051 -26.558 1.00 49.59 211 ARG A C 1
ATOM 1599 O O . ARG A 1 211 ? 7.729 -1.143 -26.498 1.00 49.59 211 ARG A O 1
ATOM 1606 N N . CYS A 1 212 ? 9.210 0.495 -26.891 1.00 55.00 212 CYS A N 1
ATOM 1607 C CA . CYS A 1 212 ? 10.328 -0.407 -27.165 1.00 55.00 212 CYS A CA 1
ATOM 1608 C C . CYS A 1 212 ? 10.772 -1.197 -25.922 1.00 55.00 212 CYS A C 1
ATOM 1610 O O . CYS A 1 212 ? 10.966 -2.400 -26.040 1.00 55.00 212 CYS A O 1
ATOM 1612 N N . HIS A 1 213 ? 10.894 -0.576 -24.742 1.00 61.91 213 HIS A N 1
ATOM 1613 C CA . HIS A 1 213 ? 11.265 -1.279 -23.503 1.00 61.91 213 HIS A CA 1
ATOM 1614 C C . HIS A 1 213 ? 10.228 -2.342 -23.122 1.00 61.91 213 HIS A C 1
ATOM 1616 O O . HIS A 1 213 ? 10.605 -3.491 -22.906 1.00 61.91 213 HIS A O 1
ATOM 1622 N N . GLY A 1 214 ? 8.935 -1.996 -23.113 1.00 57.62 214 GLY A N 1
ATOM 1623 C CA . GLY A 1 214 ? 7.857 -2.930 -22.772 1.00 57.62 214 GLY A CA 1
ATOM 1624 C C . GLY A 1 214 ? 7.772 -4.120 -23.733 1.00 57.62 214 GLY A C 1
ATOM 1625 O O . GLY A 1 214 ? 7.741 -5.266 -23.296 1.00 57.62 214 GLY A O 1
ATOM 1626 N N . ILE A 1 215 ? 7.843 -3.873 -25.049 1.00 58.53 215 ILE A N 1
ATOM 1627 C CA . ILE A 1 215 ? 7.850 -4.945 -26.064 1.00 58.53 215 ILE A CA 1
ATOM 1628 C C . ILE A 1 215 ? 9.089 -5.838 -25.917 1.00 58.53 215 ILE A C 1
ATOM 1630 O O . ILE A 1 215 ? 9.009 -7.060 -26.040 1.00 58.53 215 ILE A O 1
ATOM 1634 N N . CYS A 1 216 ? 10.258 -5.246 -25.676 1.00 60.62 216 CYS A N 1
ATOM 1635 C CA . CYS A 1 216 ? 11.493 -6.004 -25.522 1.00 60.62 216 CYS A CA 1
ATOM 1636 C C . CYS A 1 216 ? 11.486 -6.844 -24.228 1.00 60.62 216 CYS A C 1
ATOM 1638 O O . CYS A 1 216 ? 12.022 -7.952 -24.242 1.00 60.62 216 CYS A O 1
ATOM 1640 N N . GLN A 1 217 ? 10.841 -6.374 -23.158 1.00 62.03 217 GLN A N 1
ATOM 1641 C CA . GLN A 1 217 ? 10.677 -7.117 -21.908 1.00 62.03 217 GLN A CA 1
ATOM 1642 C C . GLN A 1 217 ? 9.718 -8.305 -22.054 1.00 62.03 217 GLN A C 1
ATOM 1644 O O . GLN A 1 217 ? 10.080 -9.422 -21.695 1.00 62.03 217 GLN A O 1
ATOM 1649 N N . GLU A 1 218 ? 8.542 -8.112 -22.657 1.00 63.25 218 GLU A N 1
ATOM 1650 C CA . GLU A 1 218 ? 7.609 -9.222 -22.916 1.00 63.25 218 GLU A CA 1
ATOM 1651 C C . GLU A 1 218 ? 8.240 -10.302 -23.807 1.00 63.25 218 GLU A C 1
ATOM 1653 O O . GLU A 1 218 ? 8.060 -11.501 -23.586 1.00 63.25 218 GLU A O 1
ATOM 1658 N N . ASN A 1 219 ? 9.018 -9.887 -24.811 1.00 64.88 219 ASN A N 1
ATOM 1659 C CA . ASN A 1 219 ? 9.762 -10.815 -25.658 1.00 64.88 219 ASN A CA 1
ATOM 1660 C C . ASN A 1 219 ? 10.828 -11.583 -24.870 1.00 64.88 219 ASN A C 1
ATOM 1662 O O . ASN A 1 219 ? 11.034 -12.769 -25.130 1.00 64.88 219 ASN A O 1
ATOM 1666 N N . PHE A 1 220 ? 11.499 -10.935 -23.918 1.00 67.81 220 PHE A N 1
ATOM 1667 C CA . PHE A 1 220 ? 12.469 -11.584 -23.043 1.00 67.81 220 PHE A CA 1
ATOM 1668 C C . PHE A 1 220 ? 11.798 -12.631 -22.141 1.00 67.81 220 PHE A C 1
ATOM 1670 O O . PHE A 1 220 ? 12.217 -13.784 -22.146 1.00 67.81 220 PHE A O 1
ATOM 1677 N N . GLU A 1 221 ? 10.705 -12.281 -21.461 1.00 64.69 221 GLU A N 1
ATOM 1678 C CA . GLU A 1 221 ? 9.968 -13.194 -20.572 1.00 64.69 221 GLU A CA 1
ATOM 1679 C C . GLU A 1 221 ? 9.410 -14.415 -21.315 1.00 64.69 221 GLU A C 1
ATOM 1681 O O . GLU A 1 221 ? 9.541 -15.541 -20.844 1.00 64.69 221 GLU A O 1
ATOM 1686 N N . ARG A 1 222 ? 8.864 -14.226 -22.524 1.00 65.06 222 ARG A N 1
ATOM 1687 C CA . ARG A 1 222 ? 8.353 -15.330 -23.362 1.00 65.06 222 ARG A CA 1
ATOM 1688 C C . ARG A 1 222 ? 9.445 -16.215 -23.953 1.00 65.06 222 ARG A C 1
ATOM 1690 O O . ARG A 1 222 ? 9.190 -17.362 -24.315 1.00 65.06 222 ARG A O 1
ATOM 1697 N N . SER A 1 223 ? 10.639 -15.665 -24.153 1.00 61.81 223 SER A N 1
ATOM 1698 C CA . SER A 1 223 ? 11.756 -16.398 -24.752 1.00 61.81 223 SER A CA 1
ATOM 1699 C C . SER A 1 223 ? 12.677 -17.021 -23.710 1.00 61.81 223 SER A C 1
ATOM 1701 O O . SER A 1 223 ? 13.499 -17.866 -24.079 1.00 61.81 223 SER A O 1
ATOM 1703 N N . TRP A 1 224 ? 12.533 -16.655 -22.440 1.00 61.41 224 TRP A N 1
ATOM 1704 C CA . TRP A 1 224 ? 13.301 -17.216 -21.348 1.00 61.41 224 TRP A CA 1
ATOM 1705 C C . TRP A 1 224 ? 12.701 -18.534 -20.852 1.00 61.41 224 TRP A C 1
ATOM 1707 O O . TRP A 1 224 ? 11.516 -18.656 -20.568 1.00 61.41 224 TRP A O 1
ATOM 1717 N N . THR A 1 225 ? 13.561 -19.540 -20.728 1.00 60.78 225 THR A N 1
ATOM 1718 C CA . THR A 1 225 ? 13.292 -20.770 -19.983 1.00 60.78 225 THR A CA 1
ATOM 1719 C C . THR A 1 225 ? 14.496 -20.972 -19.066 1.00 60.78 225 THR A C 1
ATOM 1721 O O . THR A 1 225 ? 15.629 -20.906 -19.573 1.00 60.78 225 THR A O 1
ATOM 1724 N N . PRO A 1 226 ? 14.312 -21.168 -17.747 1.00 59.38 226 PRO A N 1
ATOM 1725 C CA . PRO A 1 226 ? 15.427 -21.382 -16.832 1.00 59.38 226 PRO A CA 1
ATOM 1726 C C . PRO A 1 226 ? 16.332 -22.513 -17.348 1.00 59.38 226 PRO A C 1
ATOM 1728 O O . PRO A 1 226 ? 15.887 -23.640 -17.535 1.00 59.38 226 PRO A O 1
ATOM 1731 N N . GLY A 1 227 ? 17.598 -22.197 -17.650 1.00 63.62 227 GLY A N 1
ATOM 1732 C CA . GLY A 1 227 ? 18.628 -23.198 -17.965 1.00 63.62 227 GLY A CA 1
ATOM 1733 C C . GLY A 1 227 ? 19.106 -23.343 -19.420 1.00 63.62 227 GLY A C 1
ATOM 1734 O O . GLY A 1 227 ? 20.123 -24.000 -19.613 1.00 63.62 227 GLY A O 1
ATOM 1735 N N . ASN A 1 228 ? 18.497 -22.714 -20.442 1.00 75.44 228 ASN A N 1
ATOM 1736 C CA . ASN A 1 228 ? 18.935 -22.884 -21.851 1.00 75.44 228 ASN A CA 1
ATOM 1737 C C . ASN A 1 228 ? 19.481 -21.603 -22.524 1.00 75.44 228 ASN A C 1
ATOM 1739 O O . ASN A 1 228 ? 18.936 -21.099 -23.510 1.00 75.44 228 ASN A O 1
ATOM 1743 N N . ILE A 1 229 ? 20.596 -21.078 -22.007 1.00 77.75 229 ILE A N 1
ATOM 1744 C CA . ILE A 1 229 ? 21.303 -19.924 -22.599 1.00 77.75 229 ILE A CA 1
ATOM 1745 C C . ILE A 1 229 ? 21.832 -20.212 -24.017 1.00 77.75 229 ILE A C 1
ATOM 1747 O O . ILE A 1 229 ? 21.637 -19.362 -24.891 1.00 77.75 229 ILE A O 1
ATOM 1751 N N . PRO A 1 230 ? 22.444 -21.380 -24.307 1.00 83.12 230 PRO A N 1
ATOM 1752 C CA . PRO A 1 230 ? 22.938 -21.671 -25.653 1.00 83.12 230 PRO A CA 1
ATOM 1753 C C . PRO A 1 230 ? 21.830 -21.640 -26.716 1.00 83.12 230 PRO A C 1
ATOM 1755 O O . PRO A 1 230 ? 21.996 -21.014 -27.764 1.00 83.12 230 PRO A O 1
ATOM 1758 N N . GLY A 1 231 ? 20.664 -22.231 -26.426 1.00 83.62 231 GLY A N 1
ATOM 1759 C CA . GLY A 1 231 ? 19.509 -22.203 -27.327 1.00 83.62 231 GLY A CA 1
ATOM 1760 C C . GLY A 1 231 ? 18.919 -20.801 -27.508 1.00 83.62 231 GLY A C 1
ATOM 1761 O O . GLY A 1 231 ? 18.466 -20.447 -28.600 1.00 83.62 231 GLY A O 1
ATOM 1762 N N . TYR A 1 232 ? 18.960 -19.958 -26.472 1.00 81.69 232 TYR A N 1
ATOM 1763 C CA . TYR A 1 232 ? 18.593 -18.546 -26.591 1.00 81.69 232 TYR A CA 1
ATOM 1764 C C . TYR A 1 232 ? 19.545 -17.788 -27.530 1.00 81.69 232 TYR A C 1
ATOM 1766 O O . TYR A 1 232 ? 19.082 -17.163 -28.485 1.00 81.69 232 TYR A O 1
ATOM 1774 N N . ILE A 1 233 ? 20.863 -17.923 -27.344 1.00 85.44 233 ILE A N 1
ATOM 1775 C CA . ILE A 1 233 ? 21.877 -17.299 -28.212 1.00 85.44 233 ILE A CA 1
ATOM 1776 C C . ILE A 1 233 ? 21.736 -17.774 -29.663 1.00 85.44 233 ILE A C 1
ATOM 1778 O O . ILE A 1 233 ? 21.819 -16.967 -30.588 1.00 85.44 233 ILE A O 1
ATOM 1782 N N . GLN A 1 234 ? 21.468 -19.060 -29.895 1.00 87.56 234 GLN A N 1
ATOM 1783 C CA . GLN A 1 234 ? 21.266 -19.580 -31.248 1.00 87.56 234 GLN A CA 1
ATOM 1784 C C . GLN A 1 234 ? 20.068 -18.918 -31.946 1.00 87.56 234 GLN A C 1
ATOM 1786 O O . GLN A 1 234 ? 20.172 -18.526 -33.109 1.00 87.56 234 GLN A O 1
ATOM 1791 N N . ARG A 1 235 ? 18.947 -18.724 -31.239 1.00 85.50 235 ARG A N 1
ATOM 1792 C CA . ARG A 1 235 ? 17.784 -18.003 -31.785 1.00 85.50 235 ARG A CA 1
ATOM 1793 C C . ARG A 1 235 ? 18.092 -16.532 -32.069 1.00 85.50 235 ARG A C 1
ATOM 1795 O O . ARG A 1 235 ? 17.582 -16.004 -33.057 1.00 85.50 235 ARG A O 1
ATOM 1802 N N . VAL A 1 236 ? 18.937 -15.892 -31.254 1.00 87.00 236 VAL A N 1
ATOM 1803 C CA . VAL A 1 236 ? 19.432 -14.528 -31.517 1.00 87.00 236 VAL A CA 1
ATOM 1804 C C . VAL A 1 236 ? 20.227 -14.486 -32.819 1.00 87.00 236 VAL A C 1
ATOM 1806 O O . VAL A 1 236 ? 19.956 -13.650 -33.678 1.00 87.00 236 VAL A O 1
ATOM 1809 N N . LYS A 1 237 ? 21.167 -15.420 -33.002 1.00 88.81 237 LYS A N 1
ATOM 1810 C CA . LYS A 1 237 ? 21.985 -15.523 -34.222 1.00 88.81 237 LYS A CA 1
ATOM 1811 C C . LYS A 1 237 ? 21.143 -15.770 -35.476 1.00 88.81 237 LYS A C 1
ATOM 1813 O O . LYS A 1 237 ? 21.477 -15.273 -36.543 1.00 88.81 237 LYS A O 1
ATOM 1818 N N . GLN A 1 238 ? 20.039 -16.504 -35.337 1.00 88.88 238 GLN A N 1
ATOM 1819 C CA . GLN A 1 238 ? 19.062 -16.752 -36.404 1.00 88.88 238 GLN A CA 1
ATOM 1820 C C . GLN A 1 238 ? 18.125 -15.559 -36.672 1.00 88.88 238 GLN A C 1
ATOM 1822 O O . GLN A 1 238 ? 17.244 -15.665 -37.520 1.00 88.88 238 GLN A O 1
ATOM 1827 N N . GLY A 1 239 ? 18.252 -14.453 -35.930 1.00 84.19 239 GLY A N 1
ATOM 1828 C CA . GLY A 1 239 ? 17.389 -13.276 -36.069 1.00 84.19 239 GLY A CA 1
ATOM 1829 C C . GLY A 1 239 ? 15.959 -13.474 -35.559 1.00 84.19 239 GLY A C 1
ATOM 1830 O O . GLY A 1 239 ? 15.109 -12.619 -35.792 1.00 84.19 239 GLY A O 1
ATOM 1831 N N . ARG A 1 240 ? 15.676 -14.580 -34.854 1.00 82.62 240 ARG A N 1
ATOM 1832 C CA . ARG A 1 240 ? 14.333 -14.898 -34.335 1.00 82.62 240 ARG A CA 1
ATOM 1833 C C . ARG A 1 240 ? 13.973 -14.080 -33.099 1.00 82.62 240 ARG A C 1
ATOM 1835 O O . ARG A 1 240 ? 12.800 -13.824 -32.858 1.00 82.62 240 ARG A O 1
ATOM 1842 N N . VAL A 1 241 ? 14.974 -13.699 -32.307 1.00 79.88 241 VAL A N 1
ATOM 1843 C CA . VAL A 1 241 ? 14.829 -12.866 -31.103 1.00 79.88 241 VAL A CA 1
ATOM 1844 C C . VAL A 1 241 ? 16.004 -11.891 -31.007 1.00 79.88 241 VAL A C 1
ATOM 1846 O O . VAL A 1 241 ? 17.057 -12.121 -31.599 1.00 79.88 241 VAL A O 1
ATOM 1849 N N . LYS A 1 242 ? 15.847 -10.797 -30.259 1.00 80.25 242 LYS A N 1
ATOM 1850 C CA . LYS A 1 242 ? 16.941 -9.867 -29.937 1.00 80.25 242 LYS A CA 1
ATOM 1851 C C . LYS A 1 242 ? 17.259 -9.962 -28.451 1.00 80.25 242 LYS A C 1
ATOM 1853 O O . LYS A 1 242 ? 16.347 -10.129 -27.648 1.00 80.25 242 LYS A O 1
ATOM 1858 N N . VAL A 1 243 ? 18.535 -9.830 -28.089 1.00 77.94 243 VAL A N 1
ATOM 1859 C CA . VAL A 1 243 ? 18.913 -9.729 -26.674 1.00 77.94 243 VAL A CA 1
ATOM 1860 C C . VAL A 1 243 ? 18.448 -8.378 -26.144 1.00 77.94 243 VAL A C 1
ATOM 1862 O O . VAL A 1 243 ? 18.778 -7.339 -26.717 1.00 77.94 243 VAL A O 1
ATOM 1865 N N . PHE A 1 244 ? 17.660 -8.419 -25.071 1.00 76.38 244 PHE A N 1
ATOM 1866 C CA . PHE A 1 244 ? 17.169 -7.239 -24.371 1.00 76.38 244 PHE A CA 1
ATOM 1867 C C . PHE A 1 244 ? 18.329 -6.312 -23.969 1.00 76.38 244 PHE A C 1
ATOM 1869 O O . PHE A 1 244 ? 19.327 -6.790 -23.434 1.00 76.38 244 PHE A O 1
ATOM 1876 N N . GLU A 1 245 ? 18.202 -5.008 -24.247 1.00 78.69 245 GLU A N 1
ATOM 1877 C CA . GLU A 1 245 ? 19.167 -3.954 -23.871 1.00 78.69 245 GLU A CA 1
ATOM 1878 C C . GLU A 1 245 ? 20.640 -4.252 -24.216 1.00 78.69 245 GLU A C 1
ATOM 1880 O O . GLU A 1 245 ? 21.574 -3.867 -23.506 1.00 78.69 245 GLU A O 1
ATOM 1885 N N . TYR A 1 246 ? 20.846 -4.927 -25.349 1.00 81.56 246 TYR A N 1
ATOM 1886 C CA . TYR A 1 246 ? 22.159 -5.284 -25.868 1.00 81.56 246 TYR A CA 1
ATOM 1887 C C . TYR A 1 246 ? 22.446 -4.539 -27.178 1.00 81.56 246 TYR A C 1
ATOM 1889 O O . TYR A 1 246 ? 21.701 -4.639 -28.156 1.00 81.56 246 TYR A O 1
ATOM 1897 N N . GLY A 1 247 ? 23.556 -3.807 -27.201 1.00 78.38 247 GLY A N 1
ATOM 1898 C CA . GLY A 1 247 ? 23.956 -2.907 -28.275 1.00 78.38 247 GLY A CA 1
ATOM 1899 C C . GLY A 1 247 ? 23.550 -1.455 -28.014 1.00 78.38 247 GLY A C 1
ATOM 1900 O O . GLY A 1 247 ? 22.508 -1.160 -27.434 1.00 78.38 247 GLY A O 1
ATOM 1901 N N . HIS A 1 248 ? 24.383 -0.523 -28.474 1.00 78.31 248 HIS A N 1
ATOM 1902 C CA . HIS A 1 248 ? 24.118 0.909 -28.381 1.00 78.31 248 HIS A CA 1
ATOM 1903 C C . HIS A 1 248 ? 24.490 1.607 -29.692 1.00 78.31 248 HIS A C 1
ATOM 1905 O O . HIS A 1 248 ? 25.427 1.208 -30.391 1.00 78.31 248 HIS A O 1
ATOM 1911 N N . ARG A 1 249 ? 23.765 2.681 -30.030 1.00 75.06 249 ARG A N 1
ATOM 1912 C CA . ARG A 1 249 ? 24.025 3.451 -31.259 1.00 75.06 249 ARG A CA 1
ATOM 1913 C C . ARG A 1 249 ? 25.398 4.135 -31.232 1.00 75.06 249 ARG A C 1
ATOM 1915 O O . ARG A 1 249 ? 26.075 4.180 -32.249 1.00 75.06 249 ARG A O 1
ATOM 1922 N N . SER A 1 250 ? 25.807 4.603 -30.051 1.00 71.69 250 SER A N 1
ATOM 1923 C CA . SER A 1 250 ? 27.041 5.374 -29.840 1.00 71.69 250 SER A CA 1
ATOM 1924 C C . SER A 1 250 ? 28.155 4.588 -29.143 1.00 71.69 250 SER A C 1
ATOM 1926 O O . SER A 1 250 ? 29.318 4.904 -29.346 1.00 71.69 250 SER A O 1
ATOM 1928 N N . TYR A 1 251 ? 27.831 3.573 -28.331 1.00 71.19 251 TYR A N 1
ATOM 1929 C CA . TYR A 1 251 ? 28.841 2.816 -27.583 1.00 71.19 251 TYR A CA 1
ATOM 1930 C C . TYR A 1 251 ? 29.117 1.511 -28.326 1.00 71.19 251 TYR A C 1
ATOM 1932 O O . TYR A 1 251 ? 28.203 0.714 -28.538 1.00 71.19 251 TYR A O 1
ATOM 1940 N N . LYS A 1 252 ? 30.373 1.320 -28.732 1.00 77.81 252 LYS A N 1
ATOM 1941 C CA . LYS A 1 252 ? 30.882 0.102 -29.386 1.00 77.81 252 LYS A CA 1
ATOM 1942 C C . LYS A 1 252 ? 31.796 -0.722 -28.471 1.00 77.81 252 LYS A C 1
ATOM 1944 O O . LYS A 1 252 ? 32.483 -1.614 -28.943 1.00 77.81 252 LYS A O 1
ATOM 1949 N N . GLY A 1 253 ? 31.792 -0.407 -27.177 1.00 79.62 253 GLY A N 1
ATOM 1950 C CA . GLY A 1 253 ? 32.500 -1.108 -26.107 1.00 79.62 253 GLY A CA 1
ATOM 1951 C C . GLY A 1 253 ? 31.625 -1.185 -24.853 1.00 79.62 253 GLY A C 1
ATOM 1952 O O . GLY A 1 253 ? 30.436 -0.859 -24.909 1.00 79.62 253 GLY A O 1
ATOM 1953 N N . ILE A 1 254 ? 32.207 -1.600 -23.725 1.00 80.12 254 ILE A N 1
ATOM 1954 C CA . ILE A 1 254 ? 31.489 -1.686 -22.444 1.00 80.12 254 ILE A CA 1
ATOM 1955 C C . ILE A 1 254 ? 30.941 -0.304 -22.080 1.00 80.12 254 ILE A C 1
ATOM 1957 O O . ILE A 1 254 ? 31.665 0.690 -22.090 1.00 80.12 254 ILE A O 1
ATOM 1961 N N . ASN A 1 255 ? 29.645 -0.239 -21.773 1.00 80.69 255 ASN A N 1
ATOM 1962 C CA . ASN A 1 255 ? 29.027 1.003 -21.340 1.00 80.69 255 ASN A CA 1
ATOM 1963 C C . ASN A 1 255 ? 29.613 1.417 -19.974 1.00 80.69 255 ASN A C 1
ATOM 1965 O O . ASN A 1 255 ? 29.547 0.615 -19.044 1.00 80.69 255 ASN A O 1
ATOM 1969 N N . PRO A 1 256 ? 30.130 2.646 -19.807 1.00 82.38 256 PRO A N 1
ATOM 1970 C CA . PRO A 1 256 ? 30.792 3.076 -18.569 1.00 82.38 256 PRO A CA 1
ATOM 1971 C C . PRO A 1 256 ? 29.865 3.102 -17.345 1.00 82.38 256 PRO A C 1
ATOM 1973 O O . PRO A 1 256 ? 30.343 3.084 -16.218 1.00 82.38 256 PRO A O 1
ATOM 1976 N N . ARG A 1 257 ? 28.540 3.089 -17.548 1.00 79.56 257 ARG A N 1
ATOM 1977 C CA . ARG A 1 257 ? 27.555 2.985 -16.459 1.00 79.56 257 ARG A CA 1
ATOM 1978 C C . ARG A 1 257 ? 27.396 1.567 -15.916 1.00 79.56 257 ARG A C 1
ATOM 1980 O O . ARG A 1 257 ? 26.805 1.398 -14.863 1.00 79.56 257 ARG A O 1
ATOM 1987 N N . VAL A 1 258 ? 27.865 0.547 -16.633 1.00 79.06 258 VAL A N 1
ATOM 1988 C CA . VAL A 1 258 ? 27.663 -0.854 -16.241 1.00 79.06 258 VAL A CA 1
ATOM 1989 C C . VAL A 1 258 ? 28.605 -1.293 -15.111 1.00 79.06 258 VAL A C 1
ATOM 1991 O O . VAL A 1 258 ? 28.094 -1.833 -14.130 1.00 79.06 258 VAL A O 1
ATOM 1994 N N . PRO A 1 259 ? 29.932 -1.048 -15.169 1.00 82.31 259 PRO A N 1
ATOM 1995 C CA . PRO A 1 259 ? 30.848 -1.491 -14.116 1.00 82.31 259 PRO A CA 1
ATOM 1996 C C . PRO A 1 259 ? 30.491 -1.010 -12.697 1.00 82.31 259 PRO A C 1
ATOM 1998 O O . PRO A 1 259 ? 30.556 -1.838 -11.793 1.00 82.31 259 PRO A O 1
ATOM 2001 N N . PRO A 1 260 ? 30.049 0.248 -12.467 1.00 79.62 260 PRO A N 1
ATOM 2002 C CA . PRO A 1 260 ? 29.642 0.700 -11.130 1.00 79.62 260 PRO A CA 1
ATOM 2003 C C . PRO A 1 260 ? 28.391 -0.001 -10.581 1.00 79.62 260 PRO A C 1
ATOM 2005 O O . PRO A 1 260 ? 28.220 -0.089 -9.371 1.00 79.62 260 PRO A O 1
ATOM 2008 N N . ILE A 1 261 ? 27.516 -0.516 -11.453 1.00 74.19 261 ILE A N 1
ATOM 2009 C CA . ILE A 1 261 ? 26.271 -1.183 -11.043 1.00 74.19 261 ILE A CA 1
ATOM 2010 C C . ILE A 1 261 ? 26.555 -2.616 -10.573 1.00 74.19 261 ILE A C 1
ATOM 2012 O O . ILE A 1 261 ? 25.926 -3.093 -9.634 1.00 74.19 261 ILE A O 1
ATOM 2016 N N . GLN A 1 262 ? 27.518 -3.312 -11.185 1.00 72.69 262 GLN A N 1
ATOM 2017 C CA . GLN A 1 262 ? 27.766 -4.737 -10.931 1.00 72.69 262 GLN A CA 1
ATOM 2018 C C . GLN A 1 262 ? 28.017 -5.112 -9.454 1.00 72.69 262 GLN A C 1
ATOM 2020 O O . GLN A 1 262 ? 27.486 -6.141 -9.034 1.00 72.69 262 GLN A O 1
ATOM 2025 N N . PRO A 1 263 ? 28.802 -4.362 -8.651 1.00 73.44 263 PRO A N 1
ATOM 2026 C CA . PRO A 1 263 ? 29.000 -4.681 -7.237 1.00 73.44 263 PRO A CA 1
ATOM 2027 C C . PRO A 1 263 ? 27.705 -4.588 -6.428 1.00 73.44 263 PRO A C 1
ATOM 2029 O O . PRO A 1 263 ? 27.429 -5.479 -5.635 1.00 73.44 263 PRO A O 1
ATOM 2032 N N . ILE A 1 264 ? 26.872 -3.579 -6.703 1.00 71.88 264 ILE A N 1
ATOM 2033 C CA . ILE A 1 264 ? 25.590 -3.348 -6.015 1.00 71.88 264 ILE A CA 1
ATOM 2034 C C . ILE A 1 264 ? 24.657 -4.553 -6.194 1.00 71.88 264 ILE A C 1
ATOM 2036 O O . ILE A 1 264 ? 23.940 -4.945 -5.282 1.00 71.88 264 ILE A O 1
ATOM 2040 N N . LEU A 1 265 ? 24.705 -5.186 -7.368 1.00 68.69 265 LEU A N 1
ATOM 2041 C CA . LEU A 1 265 ? 23.886 -6.355 -7.692 1.00 68.69 265 LEU A CA 1
ATOM 2042 C C . LEU A 1 265 ? 24.308 -7.626 -6.960 1.00 68.69 265 LEU A C 1
ATOM 2044 O O . LEU A 1 265 ? 23.481 -8.515 -6.774 1.00 68.69 265 LEU A O 1
ATOM 2048 N N . LYS A 1 266 ? 25.584 -7.735 -6.577 1.00 67.25 266 LYS A N 1
ATOM 2049 C CA . LYS A 1 266 ? 26.100 -8.908 -5.857 1.00 67.25 266 LYS A CA 1
ATOM 2050 C C . LYS A 1 266 ? 25.651 -8.936 -4.401 1.00 67.25 266 LYS A C 1
ATOM 2052 O O . LYS A 1 266 ? 25.588 -10.021 -3.834 1.00 67.25 266 LYS A O 1
ATOM 2057 N N . ASP A 1 267 ? 25.329 -7.773 -3.841 1.00 65.06 267 ASP A N 1
ATOM 2058 C CA . ASP A 1 267 ? 24.841 -7.624 -2.468 1.00 65.06 267 ASP A CA 1
ATOM 2059 C C . ASP A 1 267 ? 23.359 -8.013 -2.324 1.00 65.06 267 ASP A C 1
ATOM 2061 O O . ASP A 1 267 ? 22.870 -8.196 -1.211 1.00 65.06 267 ASP A O 1
ATOM 2065 N N . LEU A 1 268 ? 22.636 -8.159 -3.440 1.00 63.78 268 LEU A N 1
ATOM 2066 C CA . LEU A 1 268 ? 21.271 -8.671 -3.450 1.00 63.78 268 LEU A CA 1
ATOM 2067 C C . LEU A 1 268 ? 21.332 -10.207 -3.329 1.00 63.78 268 LEU A C 1
ATOM 2069 O O . LEU A 1 268 ? 21.676 -10.901 -4.291 1.00 63.78 268 LEU A O 1
ATOM 2073 N N . ASP A 1 269 ? 21.025 -10.745 -2.146 1.00 59.00 269 ASP A N 1
ATOM 2074 C CA . ASP A 1 269 ? 20.945 -12.193 -1.896 1.00 59.00 269 ASP A CA 1
ATOM 2075 C C . ASP A 1 269 ? 19.710 -12.788 -2.592 1.00 59.00 269 ASP A C 1
ATOM 2077 O O . ASP A 1 269 ? 18.605 -12.836 -2.051 1.00 59.00 269 ASP A O 1
ATOM 2081 N N . LEU A 1 270 ? 19.875 -13.153 -3.863 1.00 64.81 270 LEU A N 1
ATOM 2082 C CA . LEU A 1 270 ? 18.782 -13.576 -4.736 1.00 64.81 270 LEU A CA 1
ATOM 2083 C C . LEU A 1 270 ? 18.847 -15.075 -5.027 1.00 64.81 270 LEU A C 1
ATOM 2085 O O . LEU A 1 270 ? 19.915 -15.633 -5.292 1.00 64.81 270 LEU A O 1
ATOM 2089 N N . SER A 1 271 ? 17.671 -15.705 -5.079 1.00 57.66 271 SER A N 1
ATOM 2090 C CA . SER A 1 271 ? 17.518 -17.111 -5.458 1.00 57.66 271 SER A CA 1
ATOM 2091 C C . SER A 1 271 ? 18.135 -17.421 -6.833 1.00 57.66 271 SER A C 1
ATOM 2093 O O . SER A 1 271 ? 18.231 -16.566 -7.717 1.00 57.66 271 SER A O 1
ATOM 2095 N N . ALA A 1 272 ? 18.551 -18.674 -7.043 1.00 58.22 272 ALA A N 1
ATOM 2096 C CA . ALA A 1 272 ? 19.201 -19.111 -8.285 1.00 58.22 272 ALA A CA 1
ATOM 2097 C C . ALA A 1 272 ? 18.316 -18.956 -9.541 1.00 58.22 272 ALA A C 1
ATOM 2099 O O . ALA A 1 272 ? 18.845 -18.822 -10.649 1.00 58.22 272 ALA A O 1
ATOM 2100 N N . ASP A 1 273 ? 16.995 -18.936 -9.352 1.00 59.97 273 ASP A N 1
ATOM 2101 C CA . ASP A 1 273 ? 15.986 -18.774 -10.402 1.00 59.97 273 ASP A CA 1
ATOM 2102 C C . ASP A 1 273 ? 15.668 -17.302 -10.710 1.00 59.97 273 ASP A C 1
ATOM 2104 O O . ASP A 1 273 ? 14.826 -17.003 -11.557 1.00 59.97 273 ASP A O 1
ATOM 2108 N N . ASN A 1 274 ? 16.350 -16.361 -10.054 1.00 69.81 274 ASN A N 1
ATOM 2109 C CA . ASN A 1 274 ? 16.134 -14.941 -10.269 1.00 69.81 274 ASN A CA 1
ATOM 2110 C C . ASN A 1 274 ? 16.599 -14.502 -11.681 1.00 69.81 274 ASN A C 1
ATOM 2112 O O . ASN A 1 274 ? 17.738 -14.792 -12.071 1.00 69.81 274 ASN A O 1
ATOM 2116 N N . PRO A 1 275 ? 15.784 -13.739 -12.440 1.00 69.06 275 PRO A N 1
ATOM 2117 C CA . PRO A 1 275 ? 16.154 -13.197 -13.753 1.00 69.06 275 PRO A CA 1
ATOM 2118 C C . PRO A 1 275 ? 17.485 -12.427 -13.786 1.00 69.06 275 PRO A C 1
ATOM 2120 O O . PRO A 1 275 ? 18.165 -12.422 -14.816 1.00 69.06 275 PRO A O 1
ATOM 2123 N N . LEU A 1 276 ? 17.916 -11.833 -12.668 1.00 73.81 276 LEU A N 1
ATOM 2124 C CA . LEU A 1 276 ? 19.217 -11.170 -12.552 1.00 73.81 276 LEU A CA 1
ATOM 2125 C C . LEU A 1 276 ? 20.391 -12.136 -12.767 1.00 73.81 276 LEU A C 1
ATOM 2127 O O . LEU A 1 276 ? 21.372 -11.778 -13.420 1.00 73.81 276 LEU A O 1
ATOM 2131 N N . LYS A 1 277 ? 20.274 -13.396 -12.328 1.00 74.38 277 LYS A N 1
ATOM 2132 C CA . LYS A 1 277 ? 21.293 -14.427 -12.587 1.00 74.38 277 LYS A CA 1
ATOM 2133 C C . LYS A 1 277 ? 21.389 -14.782 -14.067 1.00 74.38 277 LYS A C 1
ATOM 2135 O O . LYS A 1 277 ? 22.471 -15.131 -14.543 1.00 74.38 277 LYS A O 1
ATOM 2140 N N . LEU A 1 278 ? 20.299 -14.664 -14.830 1.00 74.69 278 LEU A N 1
ATOM 2141 C CA . LEU A 1 278 ? 20.377 -14.774 -16.286 1.00 74.69 278 LEU A CA 1
ATOM 2142 C C . LEU A 1 278 ? 21.120 -13.576 -16.890 1.00 74.69 278 LEU A C 1
ATOM 2144 O O . LEU A 1 278 ? 21.972 -13.783 -17.753 1.00 74.69 278 LEU A O 1
ATOM 2148 N N . ALA A 1 279 ? 20.832 -12.355 -16.440 1.00 78.00 279 ALA A N 1
ATOM 2149 C CA . ALA A 1 279 ? 21.509 -11.152 -16.921 1.00 78.00 279 ALA A CA 1
ATOM 2150 C C . ALA A 1 279 ? 23.030 -11.235 -16.717 1.00 78.00 279 ALA A C 1
ATOM 2152 O O . ALA A 1 279 ? 23.784 -11.032 -17.667 1.00 78.00 279 ALA A O 1
ATOM 2153 N N . GLU A 1 280 ? 23.475 -11.647 -15.525 1.00 79.00 280 GLU A N 1
ATOM 2154 C CA . GLU A 1 280 ? 24.891 -11.904 -15.220 1.00 79.00 280 GLU A CA 1
ATOM 2155 C C . GLU A 1 280 ? 25.508 -12.959 -16.152 1.00 79.00 280 GLU A C 1
ATOM 2157 O O . GLU A 1 280 ? 26.638 -12.812 -16.622 1.00 79.00 280 GLU A O 1
ATOM 2162 N N . ARG A 1 281 ? 24.782 -14.045 -16.447 1.00 79.81 281 ARG A N 1
ATOM 2163 C CA . ARG A 1 281 ? 25.277 -15.088 -17.358 1.00 79.81 281 ARG A CA 1
ATOM 2164 C C . ARG A 1 281 ? 25.346 -14.595 -18.805 1.00 79.81 281 ARG A C 1
ATOM 2166 O O . ARG A 1 281 ? 26.321 -14.897 -19.486 1.00 79.81 281 ARG A O 1
ATOM 2173 N N . LEU A 1 282 ? 24.358 -13.834 -19.280 1.00 81.69 282 LEU A N 1
ATOM 2174 C CA . LEU A 1 282 ? 24.372 -13.229 -20.618 1.00 81.69 282 LEU A CA 1
ATOM 2175 C C . LEU A 1 282 ? 25.508 -12.215 -20.757 1.00 81.69 282 LEU A C 1
ATOM 2177 O O . LEU A 1 282 ? 26.196 -12.212 -21.776 1.00 81.69 282 LEU A O 1
ATOM 2181 N N . GLU A 1 283 ? 25.751 -11.405 -19.728 1.00 82.56 283 GLU A N 1
ATOM 2182 C CA . GLU A 1 283 ? 26.882 -10.483 -19.697 1.00 82.56 283 GLU A CA 1
ATOM 2183 C C . GLU A 1 283 ? 28.226 -11.219 -19.780 1.00 82.56 283 GLU A C 1
ATOM 2185 O O . GLU A 1 283 ? 29.127 -10.746 -20.461 1.00 82.56 283 GLU A O 1
ATOM 2190 N N . ARG A 1 284 ? 28.368 -12.397 -19.162 1.00 83.12 284 ARG A N 1
ATOM 2191 C CA . ARG A 1 284 ? 29.601 -13.197 -19.271 1.00 83.12 284 ARG A CA 1
ATOM 2192 C C . ARG A 1 284 ? 29.747 -13.887 -20.625 1.00 83.12 284 ARG A C 1
ATOM 2194 O O . ARG A 1 284 ? 30.840 -13.914 -21.180 1.00 83.12 284 ARG A O 1
ATOM 2201 N N . VAL A 1 285 ? 28.669 -14.471 -21.150 1.00 85.88 285 VAL A N 1
ATOM 2202 C CA . VAL A 1 285 ? 28.728 -15.330 -22.345 1.00 85.88 285 VAL A CA 1
ATOM 2203 C C . VAL A 1 285 ? 28.739 -14.512 -23.636 1.00 85.88 285 VAL A C 1
ATOM 2205 O O . VAL A 1 285 ? 29.565 -14.774 -24.510 1.00 85.88 285 VAL A O 1
ATOM 2208 N N . CYS A 1 286 ? 27.870 -13.508 -23.775 1.00 86.75 286 CYS A N 1
ATOM 2209 C CA . CYS A 1 286 ? 27.719 -12.769 -25.031 1.00 86.75 286 CYS A CA 1
ATOM 2210 C C . CYS A 1 286 ? 29.023 -12.088 -25.502 1.00 86.75 286 CYS A C 1
ATOM 2212 O O . CYS A 1 286 ? 29.350 -12.245 -26.675 1.00 86.75 286 CYS A O 1
ATOM 2214 N N . PRO A 1 287 ? 29.842 -11.440 -24.646 1.00 85.06 287 PRO A N 1
ATOM 2215 C CA . PRO A 1 287 ? 31.122 -10.871 -25.071 1.00 85.06 287 PRO A CA 1
ATOM 2216 C C . PRO A 1 287 ? 32.151 -11.914 -25.507 1.00 85.06 287 PRO A C 1
ATOM 2218 O O . PRO A 1 287 ? 33.110 -11.569 -26.189 1.00 85.06 287 PRO A O 1
ATOM 2221 N N . THR A 1 288 ? 32.012 -13.184 -25.116 1.00 87.62 288 THR A N 1
ATOM 2222 C CA . THR A 1 288 ? 32.929 -14.243 -25.569 1.00 87.62 288 THR A CA 1
ATOM 2223 C C . THR A 1 288 ? 32.575 -14.772 -26.956 1.00 87.62 288 THR A C 1
ATOM 2225 O O . THR A 1 288 ? 33.456 -15.277 -27.649 1.00 87.62 288 THR A O 1
ATOM 2228 N N . ASP A 1 289 ? 31.329 -14.593 -27.390 1.00 90.06 289 ASP A N 1
ATOM 2229 C CA . ASP A 1 289 ? 30.794 -15.138 -28.632 1.00 90.06 289 ASP A CA 1
ATOM 2230 C C . ASP A 1 289 ? 31.092 -14.220 -29.835 1.00 90.06 289 ASP A C 1
ATOM 2232 O O . ASP A 1 289 ? 30.864 -13.005 -29.801 1.00 90.06 289 ASP A O 1
ATOM 2236 N N . ALA A 1 290 ? 31.608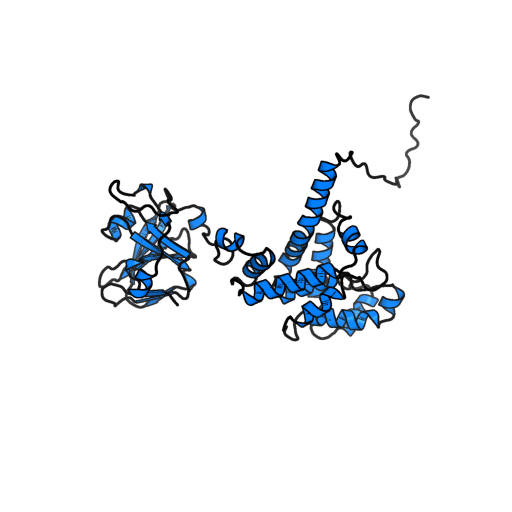 -14.814 -30.918 1.00 90.50 290 ALA A N 1
ATOM 2237 C CA . ALA A 1 290 ? 32.049 -14.095 -32.116 1.00 90.50 290 ALA A CA 1
ATOM 2238 C C . ALA A 1 290 ? 30.942 -13.223 -32.729 1.00 90.50 290 ALA A C 1
ATOM 2240 O O . ALA A 1 290 ? 31.209 -12.098 -33.150 1.00 90.50 290 ALA A O 1
ATOM 2241 N N . TYR A 1 291 ? 29.683 -13.681 -32.685 1.00 90.19 291 TYR A N 1
ATOM 2242 C CA . TYR A 1 291 ? 28.546 -12.951 -33.250 1.00 90.19 291 TYR A CA 1
ATOM 2243 C C . TYR A 1 291 ? 28.387 -11.550 -32.646 1.00 90.19 291 TYR A C 1
ATOM 2245 O O . TYR A 1 291 ? 28.087 -10.602 -33.378 1.00 90.19 291 TYR A O 1
ATOM 2253 N N . PHE A 1 292 ? 28.565 -11.426 -31.327 1.00 90.38 292 PHE A N 1
ATOM 2254 C CA . PHE A 1 292 ? 28.396 -10.164 -30.607 1.00 90.38 292 PHE A CA 1
ATOM 2255 C C . PHE A 1 292 ? 29.646 -9.287 -30.706 1.00 90.38 292 PHE A C 1
ATOM 2257 O O . PHE A 1 292 ? 29.510 -8.086 -30.940 1.00 90.38 292 PHE A O 1
ATOM 2264 N N . LYS A 1 293 ? 30.843 -9.885 -30.611 1.00 87.44 293 LYS A N 1
ATOM 2265 C CA . LYS A 1 293 ? 32.130 -9.188 -30.782 1.00 87.44 293 LYS A CA 1
ATOM 2266 C C . LYS A 1 293 ? 32.247 -8.510 -32.143 1.00 87.44 293 LYS A C 1
ATOM 2268 O O . LYS A 1 293 ? 32.481 -7.308 -32.203 1.00 87.44 293 LYS A O 1
ATOM 2273 N N . GLU A 1 294 ? 32.027 -9.255 -33.226 1.00 88.94 294 GLU A N 1
ATOM 2274 C CA . GLU A 1 294 ? 32.149 -8.740 -34.599 1.00 88.94 294 GLU A CA 1
ATOM 2275 C C . GLU A 1 294 ? 31.165 -7.600 -34.886 1.00 88.94 294 GLU A C 1
ATOM 2277 O O . GLU A 1 294 ? 31.444 -6.705 -35.679 1.00 88.94 294 GLU A O 1
ATOM 2282 N N . ARG A 1 295 ? 30.009 -7.609 -34.215 1.00 87.44 295 ARG A N 1
ATOM 2283 C CA . ARG A 1 295 ? 28.967 -6.583 -34.358 1.00 87.44 295 ARG A CA 1
ATOM 2284 C C . ARG A 1 295 ? 29.107 -5.431 -33.358 1.00 87.44 295 ARG A C 1
ATOM 2286 O O . ARG A 1 295 ? 28.282 -4.515 -33.382 1.00 87.44 295 ARG A O 1
ATOM 2293 N N . GLY A 1 296 ? 30.114 -5.466 -32.480 1.00 86.44 296 GLY A N 1
ATOM 2294 C CA . GLY A 1 296 ? 30.314 -4.468 -31.426 1.00 86.44 296 GLY A CA 1
ATOM 2295 C C . GLY A 1 296 ? 29.102 -4.339 -30.499 1.00 86.44 296 GLY A C 1
ATOM 2296 O O . GLY A 1 296 ? 28.708 -3.227 -30.139 1.00 86.44 296 GLY A O 1
ATOM 2297 N N . LEU A 1 297 ? 28.454 -5.464 -30.189 1.00 87.19 297 LEU A N 1
ATOM 2298 C CA . LEU A 1 297 ? 27.274 -5.515 -29.335 1.00 87.19 297 LEU A CA 1
ATOM 2299 C C . LEU A 1 297 ? 27.708 -5.752 -27.887 1.00 87.19 297 LEU A C 1
ATOM 2301 O O . LEU A 1 297 ? 28.333 -6.763 -27.583 1.00 87.19 297 LEU A O 1
ATOM 2305 N N . TYR A 1 298 ? 27.342 -4.826 -27.005 1.00 85.56 298 TYR A N 1
ATOM 2306 C CA . TYR A 1 298 ? 27.651 -4.858 -25.575 1.00 85.56 298 TYR A CA 1
ATOM 2307 C C . TYR A 1 298 ? 26.421 -4.465 -24.762 1.00 85.56 298 TYR A C 1
ATOM 2309 O O . TYR A 1 298 ? 25.524 -3.794 -25.276 1.00 85.56 298 TYR A O 1
ATOM 2317 N N . VAL A 1 299 ? 26.390 -4.850 -23.488 1.00 83.94 299 VAL A N 1
ATOM 2318 C CA . VAL A 1 299 ? 25.338 -4.438 -22.549 1.00 83.94 299 VAL A CA 1
ATOM 2319 C C . VAL A 1 299 ? 25.212 -2.910 -22.488 1.00 83.94 299 VAL A C 1
ATOM 2321 O O . VAL A 1 299 ? 26.202 -2.183 -22.360 1.00 83.94 299 VAL A O 1
ATOM 2324 N N . ASN A 1 300 ? 23.982 -2.409 -22.594 1.00 78.88 300 ASN A N 1
ATOM 2325 C CA . ASN A 1 300 ? 23.673 -1.000 -22.372 1.00 78.88 300 ASN A CA 1
ATOM 2326 C C . ASN A 1 300 ? 23.605 -0.700 -20.863 1.00 78.88 300 ASN A C 1
ATOM 2328 O O . ASN A 1 300 ? 23.340 -1.585 -20.059 1.00 78.88 300 ASN A O 1
ATOM 2332 N N . GLY A 1 301 ? 23.746 0.562 -20.454 1.00 72.56 301 GLY A N 1
ATOM 2333 C CA . GLY A 1 301 ? 23.550 0.963 -19.055 1.00 72.56 301 GLY A CA 1
ATOM 2334 C C . GLY A 1 301 ? 22.115 0.785 -18.541 1.00 72.56 301 GLY A C 1
ATOM 2335 O O . GLY A 1 301 ? 21.893 0.877 -17.344 1.00 72.56 301 GLY A O 1
ATOM 2336 N N . ASN A 1 302 ? 21.142 0.513 -19.418 1.00 74.06 302 ASN A N 1
ATOM 2337 C CA . ASN A 1 302 ? 19.787 0.120 -19.016 1.00 74.06 302 ASN A CA 1
ATOM 2338 C C . ASN A 1 302 ? 19.636 -1.403 -18.841 1.00 74.06 302 ASN A C 1
ATOM 2340 O O . ASN A 1 302 ? 18.602 -1.840 -18.344 1.00 74.06 302 ASN A O 1
ATOM 2344 N N . PHE A 1 303 ? 20.636 -2.204 -19.241 1.00 77.25 303 PHE A N 1
ATOM 2345 C CA . PHE A 1 303 ? 20.566 -3.667 -19.252 1.00 77.25 303 PHE A CA 1
ATOM 2346 C C . PHE A 1 303 ? 20.148 -4.215 -17.896 1.00 77.25 303 PHE A C 1
ATOM 2348 O O . PHE A 1 303 ? 19.176 -4.955 -17.817 1.00 77.25 303 PHE A O 1
ATOM 2355 N N . TYR A 1 304 ? 20.811 -3.766 -16.831 1.00 75.06 304 TYR A N 1
ATOM 2356 C CA . TYR A 1 304 ? 20.510 -4.190 -15.469 1.00 75.06 304 TYR A CA 1
ATOM 2357 C C . TYR A 1 304 ? 19.242 -3.581 -14.877 1.00 75.06 304 TYR A C 1
ATOM 2359 O O . TYR A 1 304 ? 18.679 -4.182 -13.971 1.00 75.06 304 TYR A O 1
ATOM 2367 N N . GLY A 1 305 ? 18.754 -2.447 -15.391 1.00 71.62 305 GLY A N 1
ATOM 2368 C CA . GLY A 1 305 ? 17.618 -1.730 -14.803 1.00 71.62 305 GLY A CA 1
ATOM 2369 C C . GLY A 1 305 ? 16.388 -2.625 -14.639 1.00 71.62 305 GLY A C 1
ATOM 2370 O O . GLY A 1 305 ? 15.856 -2.753 -13.542 1.00 71.62 305 GLY A O 1
ATOM 2371 N N . ASN A 1 306 ? 16.002 -3.341 -15.697 1.00 68.69 306 ASN A N 1
ATOM 2372 C CA . ASN A 1 306 ? 14.842 -4.235 -15.644 1.00 68.69 306 ASN A CA 1
ATOM 2373 C C . ASN A 1 306 ? 15.041 -5.429 -14.708 1.00 68.69 306 ASN A C 1
ATOM 2375 O O . ASN A 1 306 ? 14.119 -5.817 -13.990 1.00 68.69 306 ASN A O 1
ATOM 2379 N N . PHE A 1 307 ? 16.237 -6.017 -14.710 1.00 72.56 307 PHE A N 1
ATOM 2380 C CA . PHE A 1 307 ? 16.536 -7.169 -13.866 1.00 72.56 307 PHE A CA 1
ATOM 2381 C C . PHE A 1 307 ? 16.589 -6.800 -12.389 1.00 72.56 307 PHE A C 1
ATOM 2383 O O . PHE A 1 307 ? 16.144 -7.592 -11.570 1.00 72.56 307 PHE A O 1
ATOM 2390 N N . VAL A 1 308 ? 17.065 -5.596 -12.062 1.00 73.88 308 VAL A N 1
ATOM 2391 C CA . VAL A 1 308 ? 17.049 -5.053 -10.700 1.00 73.88 308 VAL A CA 1
ATOM 2392 C C . VAL A 1 308 ? 15.625 -4.880 -10.215 1.00 73.88 308 VAL A C 1
ATOM 2394 O O . VAL A 1 308 ? 15.279 -5.443 -9.184 1.00 73.88 308 VAL A O 1
ATOM 2397 N N . PHE A 1 309 ? 14.781 -4.171 -10.972 1.00 73.44 309 PHE A N 1
ATOM 2398 C CA . PHE A 1 309 ? 13.388 -3.965 -10.576 1.00 73.44 309 PHE A CA 1
ATOM 2399 C C . PHE A 1 309 ? 12.645 -5.296 -10.408 1.00 73.44 309 PHE A C 1
ATOM 2401 O O . PHE A 1 309 ? 11.935 -5.485 -9.425 1.00 73.44 309 PHE A O 1
ATOM 2408 N N . THR A 1 310 ? 12.873 -6.256 -11.306 1.00 68.88 310 THR A N 1
ATOM 2409 C CA . THR A 1 310 ? 12.299 -7.604 -11.170 1.00 68.88 310 THR A CA 1
ATOM 2410 C C . THR A 1 310 ? 12.834 -8.324 -9.928 1.00 68.88 310 THR A C 1
ATOM 2412 O O . THR A 1 310 ? 12.073 -8.968 -9.212 1.00 68.88 310 THR A O 1
ATOM 2415 N N . ALA A 1 311 ? 14.134 -8.211 -9.647 1.00 68.50 311 ALA A N 1
ATOM 2416 C CA . ALA A 1 311 ? 14.774 -8.882 -8.523 1.00 68.50 311 ALA A CA 1
ATOM 2417 C C . ALA A 1 311 ? 14.320 -8.359 -7.157 1.00 68.50 311 ALA A C 1
ATOM 2419 O O . ALA A 1 311 ? 14.209 -9.152 -6.227 1.00 68.50 311 ALA A O 1
ATOM 2420 N N . ILE A 1 312 ? 14.035 -7.060 -7.051 1.00 67.81 312 ILE A N 1
ATOM 2421 C CA . ILE A 1 312 ? 13.524 -6.431 -5.824 1.00 67.81 312 ILE A CA 1
ATOM 2422 C C . ILE A 1 312 ? 11.995 -6.547 -5.682 1.00 67.81 312 ILE A C 1
ATOM 2424 O O . ILE A 1 312 ? 11.438 -6.038 -4.716 1.00 67.81 312 ILE A O 1
ATOM 2428 N N . GLY A 1 313 ? 11.312 -7.213 -6.622 1.00 65.25 313 GLY A N 1
ATOM 2429 C CA . GLY A 1 313 ? 9.893 -7.567 -6.500 1.00 65.25 313 GLY A CA 1
ATOM 2430 C C . GLY A 1 313 ? 8.909 -6.710 -7.302 1.00 65.25 313 GLY A C 1
ATOM 2431 O O . GLY A 1 313 ? 7.702 -6.888 -7.145 1.00 65.25 313 GLY A O 1
ATOM 2432 N N . PHE A 1 314 ? 9.362 -5.815 -8.190 1.00 67.88 314 PHE A N 1
ATOM 2433 C CA . PHE A 1 314 ? 8.433 -5.106 -9.077 1.00 67.88 314 PHE A CA 1
ATOM 2434 C C . PHE A 1 314 ? 7.784 -6.081 -10.053 1.00 67.88 314 PHE A C 1
ATOM 2436 O O . PHE A 1 314 ? 8.446 -6.885 -10.715 1.00 67.88 314 PHE A O 1
ATOM 2443 N N . TYR A 1 315 ? 6.475 -5.927 -10.230 1.00 63.97 315 TYR A N 1
ATOM 2444 C CA . TYR A 1 315 ? 5.766 -6.619 -11.290 1.00 63.97 315 TYR A CA 1
ATOM 2445 C C . TYR A 1 315 ? 6.245 -6.119 -12.669 1.00 63.97 315 TYR A C 1
ATOM 2447 O O . TYR A 1 315 ? 6.296 -4.908 -12.896 1.00 63.97 315 TYR A O 1
ATOM 2455 N N . PRO A 1 316 ? 6.538 -7.004 -13.639 1.00 66.06 316 PRO A N 1
ATOM 2456 C CA . PRO A 1 316 ? 7.009 -6.629 -14.969 1.00 66.06 316 PRO A CA 1
ATOM 2457 C C . PRO A 1 316 ? 6.321 -5.437 -15.636 1.00 66.06 316 PRO A C 1
ATOM 2459 O O . PRO A 1 316 ? 6.992 -4.579 -16.208 1.00 66.06 316 PRO A O 1
ATOM 2462 N N . LYS A 1 317 ? 4.991 -5.331 -15.522 1.00 65.88 317 LYS A N 1
ATOM 2463 C CA . LYS A 1 317 ? 4.222 -4.265 -16.186 1.00 65.88 317 LYS A CA 1
ATOM 2464 C C . LYS A 1 317 ? 4.432 -2.871 -15.585 1.00 65.88 317 LYS A C 1
ATOM 2466 O O . LYS A 1 317 ? 4.133 -1.893 -16.263 1.00 65.88 317 LYS A O 1
ATOM 2471 N N . ILE A 1 318 ? 4.935 -2.761 -14.353 1.00 68.31 318 ILE A N 1
ATOM 2472 C CA . ILE A 1 318 ? 5.201 -1.465 -13.702 1.00 68.31 318 ILE A CA 1
ATOM 2473 C C . ILE A 1 318 ? 6.653 -1.001 -13.872 1.00 68.31 318 ILE A C 1
ATOM 2475 O O . ILE A 1 318 ? 6.946 0.176 -13.677 1.00 68.31 318 ILE A O 1
ATOM 2479 N N . ILE A 1 319 ? 7.557 -1.885 -14.305 1.00 71.31 319 ILE A N 1
ATOM 2480 C CA . ILE A 1 319 ? 8.979 -1.570 -14.504 1.00 71.31 319 ILE A CA 1
ATOM 2481 C C . ILE A 1 319 ? 9.188 -0.400 -15.483 1.00 71.31 319 ILE A C 1
ATOM 2483 O O . ILE A 1 319 ? 9.938 0.518 -15.141 1.00 71.31 319 ILE A O 1
ATOM 2487 N N . PRO A 1 320 ? 8.495 -0.320 -16.641 1.00 72.00 320 PRO A N 1
ATOM 2488 C CA . PRO A 1 320 ? 8.611 0.845 -17.519 1.00 72.00 320 PRO A CA 1
ATOM 2489 C C . PRO A 1 320 ? 8.241 2.170 -16.835 1.00 72.00 320 PRO A C 1
ATOM 2491 O O . PRO A 1 320 ? 8.852 3.197 -17.128 1.00 72.00 320 PRO A O 1
ATOM 2494 N N . MET A 1 321 ? 7.281 2.155 -15.903 1.00 69.44 321 MET A N 1
ATOM 2495 C CA . MET A 1 321 ? 6.890 3.341 -15.131 1.00 69.44 321 MET A CA 1
ATOM 2496 C C . MET A 1 321 ? 7.949 3.713 -14.089 1.00 69.44 321 MET A C 1
ATOM 2498 O O . MET A 1 321 ? 8.290 4.888 -13.964 1.00 69.44 321 MET A O 1
ATOM 2502 N N . ALA A 1 322 ? 8.532 2.728 -13.401 1.00 71.62 322 ALA A N 1
ATOM 2503 C CA . ALA A 1 322 ? 9.640 2.957 -12.470 1.00 71.62 322 ALA A CA 1
ATOM 2504 C C . ALA A 1 322 ? 10.859 3.571 -13.184 1.00 71.62 322 ALA A C 1
ATOM 2506 O O . ALA A 1 322 ? 11.459 4.537 -12.710 1.00 71.62 322 ALA A O 1
ATOM 2507 N N . MET A 1 323 ? 11.174 3.086 -14.388 1.00 72.62 323 MET A N 1
ATOM 2508 C CA . MET A 1 323 ? 12.223 3.673 -15.224 1.00 72.62 323 MET A CA 1
ATOM 2509 C C . MET A 1 323 ? 11.876 5.086 -15.709 1.00 72.62 323 MET A C 1
ATOM 2511 O O . MET A 1 323 ? 12.772 5.921 -15.834 1.00 72.62 323 MET A O 1
ATOM 2515 N N . LEU A 1 324 ? 10.599 5.378 -15.991 1.00 71.75 324 LEU A N 1
ATOM 2516 C CA . LEU A 1 324 ? 10.156 6.723 -16.367 1.00 71.75 324 LEU A CA 1
ATOM 2517 C C . LEU A 1 324 ? 10.370 7.712 -15.223 1.00 71.75 324 LEU A C 1
ATOM 2519 O O . LEU A 1 324 ? 10.884 8.801 -15.477 1.00 71.75 324 LEU A O 1
ATOM 2523 N N . ALA A 1 325 ? 10.035 7.334 -13.988 1.00 72.38 325 ALA A N 1
ATOM 2524 C CA . ALA A 1 325 ? 10.198 8.196 -12.817 1.00 72.38 325 ALA A CA 1
ATOM 2525 C C . ALA A 1 325 ? 11.635 8.736 -12.702 1.00 72.38 325 ALA A C 1
ATOM 2527 O O . ALA A 1 325 ? 11.840 9.938 -12.538 1.00 72.38 325 ALA A O 1
ATOM 2528 N N . GLN A 1 326 ? 12.636 7.884 -12.946 1.00 72.88 326 GLN A N 1
ATOM 2529 C CA . GLN A 1 326 ? 14.049 8.283 -12.956 1.00 72.88 326 GLN A CA 1
ATOM 2530 C C . GLN A 1 326 ? 14.409 9.250 -14.100 1.00 72.88 326 GLN A C 1
ATOM 2532 O O . GLN A 1 326 ? 15.348 10.037 -13.992 1.00 72.88 326 GLN A O 1
ATOM 2537 N N . ARG A 1 327 ? 13.677 9.213 -15.220 1.00 72.56 327 ARG A N 1
ATOM 2538 C CA . ARG A 1 327 ? 13.905 10.092 -16.382 1.00 72.56 327 ARG A CA 1
ATOM 2539 C C . ARG A 1 327 ? 13.204 11.440 -16.262 1.00 72.56 327 ARG A C 1
ATOM 2541 O O . ARG A 1 327 ? 13.677 12.401 -16.871 1.00 72.56 327 ARG A O 1
ATOM 2548 N N . ILE A 1 328 ? 12.125 11.530 -15.483 1.00 70.06 328 ILE A N 1
ATOM 2549 C CA . ILE A 1 328 ? 11.368 12.775 -15.277 1.00 70.06 328 ILE A CA 1
ATOM 2550 C C . ILE A 1 328 ? 12.283 13.883 -14.752 1.00 70.06 328 ILE A C 1
ATOM 2552 O O . ILE A 1 328 ? 12.236 14.990 -15.275 1.00 70.06 328 ILE A O 1
ATOM 2556 N N . MET A 1 329 ? 13.180 13.580 -13.810 1.00 72.44 329 MET A N 1
ATOM 2557 C CA . MET A 1 329 ? 14.148 14.547 -13.266 1.00 72.44 329 MET A CA 1
ATOM 2558 C C . MET A 1 329 ? 14.995 15.221 -14.359 1.00 72.44 329 MET A C 1
ATOM 2560 O O . MET A 1 329 ? 15.121 16.447 -14.397 1.00 72.44 329 MET A O 1
ATOM 2564 N N . GLY A 1 330 ? 15.525 14.430 -15.297 1.00 72.25 330 GLY A N 1
ATOM 2565 C CA . GLY A 1 330 ? 16.279 14.951 -16.438 1.00 72.25 330 GLY A CA 1
ATOM 2566 C C . GLY A 1 330 ? 15.397 15.770 -17.383 1.00 72.25 330 GLY A C 1
ATOM 2567 O O . GLY A 1 330 ? 15.748 16.891 -17.743 1.00 72.25 330 GLY A O 1
ATOM 2568 N N . ILE A 1 331 ? 14.217 15.250 -17.741 1.00 72.69 331 ILE A N 1
ATOM 2569 C CA . ILE A 1 331 ? 13.261 15.941 -18.625 1.00 72.69 331 ILE A CA 1
ATOM 2570 C C . ILE A 1 331 ? 12.878 17.310 -18.049 1.00 72.69 331 ILE A C 1
ATOM 2572 O O . ILE A 1 331 ? 12.920 18.309 -18.767 1.00 72.69 331 ILE A O 1
ATOM 2576 N N . MET A 1 332 ? 12.556 17.368 -16.755 1.00 74.50 332 MET A N 1
ATOM 2577 C CA . MET A 1 332 ? 12.166 18.598 -16.066 1.00 74.50 332 MET A CA 1
ATOM 2578 C C . MET A 1 332 ? 13.325 19.587 -15.958 1.00 74.50 332 MET A C 1
ATOM 2580 O O . MET A 1 332 ? 13.119 20.781 -16.171 1.00 74.50 332 MET A O 1
ATOM 2584 N N . THR A 1 333 ? 14.544 19.105 -15.697 1.00 78.56 333 THR A N 1
ATOM 2585 C CA . THR A 1 333 ? 15.751 19.949 -15.695 1.00 78.56 333 THR A CA 1
ATOM 2586 C C . THR A 1 333 ? 15.951 20.623 -17.049 1.00 78.56 333 THR A C 1
ATOM 2588 O O . THR A 1 333 ? 16.115 21.839 -17.105 1.00 78.56 333 THR A O 1
ATOM 2591 N N . HIS A 1 334 ? 15.837 19.878 -18.148 1.00 73.62 334 HIS A N 1
ATOM 2592 C CA . HIS A 1 334 ? 15.979 20.442 -19.493 1.00 73.62 334 HIS A CA 1
ATOM 2593 C C . HIS A 1 334 ? 14.844 21.350 -19.913 1.00 73.62 334 HIS A C 1
ATOM 2595 O O . HIS A 1 334 ? 15.074 22.362 -20.573 1.00 73.62 334 HIS A O 1
ATOM 2601 N N . TRP A 1 335 ? 13.618 20.998 -19.537 1.00 77.44 335 TRP A N 1
ATOM 2602 C CA . TRP A 1 335 ? 12.482 21.877 -19.739 1.00 77.44 335 TRP A CA 1
ATOM 2603 C C . TRP A 1 335 ? 12.725 23.215 -19.034 1.00 77.44 335 TRP A C 1
ATOM 2605 O O . TRP A 1 335 ? 12.620 24.267 -19.663 1.00 77.44 335 TRP A O 1
ATOM 2615 N N . ARG A 1 336 ? 13.155 23.182 -17.768 1.00 80.75 336 ARG A N 1
ATOM 2616 C CA . ARG A 1 336 ? 13.497 24.379 -16.994 1.00 80.75 336 ARG A CA 1
ATOM 2617 C C . ARG A 1 336 ? 14.644 25.166 -17.630 1.00 80.75 336 ARG A C 1
ATOM 2619 O O . ARG A 1 336 ? 14.531 26.380 -17.764 1.00 80.75 336 ARG A O 1
ATOM 2626 N N . GLU A 1 337 ? 15.716 24.501 -18.046 1.00 82.31 337 GLU A N 1
ATOM 2627 C CA . GLU A 1 337 ? 16.867 25.121 -18.713 1.00 82.31 337 GLU A CA 1
ATOM 2628 C C . GLU A 1 337 ? 16.450 25.843 -20.005 1.00 82.31 337 GLU A C 1
ATOM 2630 O O . GLU A 1 337 ? 16.767 27.017 -20.204 1.00 82.31 337 GLU A O 1
ATOM 2635 N N . TYR A 1 338 ? 15.655 25.182 -20.849 1.00 78.88 338 TYR A N 1
ATOM 2636 C CA . TYR A 1 338 ? 15.130 25.753 -22.088 1.00 78.88 338 TYR A CA 1
ATOM 2637 C C . TYR A 1 338 ? 14.218 26.965 -21.831 1.00 78.88 338 TYR A C 1
ATOM 2639 O O . TYR A 1 338 ? 14.306 27.967 -22.550 1.00 78.88 338 TYR A O 1
ATOM 2647 N N . MET A 1 339 ? 13.378 26.905 -20.788 1.00 79.31 339 MET A N 1
ATOM 2648 C CA . MET A 1 339 ? 12.527 28.030 -20.381 1.00 79.31 339 MET A CA 1
ATOM 2649 C C . MET A 1 339 ? 13.347 29.222 -19.873 1.00 79.31 339 MET A C 1
ATOM 2651 O O . MET A 1 339 ? 13.045 30.364 -20.222 1.00 79.31 339 MET A O 1
ATOM 2655 N N . LEU A 1 340 ? 14.416 28.978 -19.109 1.00 83.19 340 LEU A N 1
ATOM 2656 C CA . LEU A 1 340 ? 15.302 30.031 -18.597 1.00 83.19 340 LEU A CA 1
ATOM 2657 C C . LEU A 1 340 ? 16.141 30.685 -19.704 1.00 83.19 340 LEU A C 1
ATOM 2659 O O . LEU A 1 340 ? 16.343 31.898 -19.683 1.00 83.19 340 LEU A O 1
ATOM 2663 N N . MET A 1 341 ? 16.576 29.912 -20.702 1.00 85.12 341 MET A N 1
ATOM 2664 C CA . MET A 1 341 ? 17.328 30.426 -21.853 1.00 85.12 341 MET A CA 1
ATOM 2665 C C . MET A 1 341 ? 16.459 31.161 -22.892 1.00 85.12 341 MET A C 1
ATOM 2667 O O . MET A 1 341 ? 17.001 31.672 -23.872 1.00 85.12 341 MET A O 1
ATOM 2671 N N . ARG A 1 342 ? 15.128 31.226 -22.707 1.00 76.94 342 ARG A N 1
ATOM 2672 C CA . ARG A 1 342 ? 14.159 31.735 -23.703 1.00 76.94 342 ARG A CA 1
ATOM 2673 C C . ARG A 1 342 ? 14.349 31.072 -25.073 1.00 76.94 342 ARG A C 1
ATOM 2675 O O . ARG A 1 342 ? 14.515 31.749 -26.091 1.00 76.94 342 ARG A O 1
ATOM 2682 N N . GLY A 1 343 ? 14.368 29.739 -25.084 1.00 72.06 343 GLY A N 1
ATOM 2683 C CA . GLY A 1 343 ? 14.583 28.953 -26.295 1.00 72.06 343 GLY A CA 1
ATOM 2684 C C . GLY A 1 343 ? 13.672 29.374 -27.458 1.00 72.06 343 GLY A C 1
ATOM 2685 O O . GLY A 1 343 ? 12.492 29.670 -27.281 1.00 72.06 343 GLY A O 1
ATOM 2686 N N . LYS A 1 344 ? 14.232 29.420 -28.672 1.00 80.25 344 LYS A N 1
ATOM 2687 C CA . LYS A 1 344 ? 13.474 29.709 -29.900 1.00 80.25 344 LYS A CA 1
ATOM 2688 C C . LYS A 1 344 ? 12.707 28.473 -30.358 1.00 80.25 344 LYS A C 1
ATOM 2690 O O . LYS A 1 344 ? 13.164 27.351 -30.137 1.00 80.25 344 LYS A O 1
ATOM 2695 N N . LEU A 1 345 ? 11.604 28.690 -31.076 1.00 79.94 345 LEU A N 1
ATOM 2696 C CA . LEU A 1 345 ? 10.828 27.622 -31.705 1.00 79.94 345 LEU A CA 1
ATOM 2697 C C . LEU A 1 345 ? 11.741 26.697 -32.528 1.00 79.94 345 LEU A C 1
ATOM 2699 O O . LEU A 1 345 ? 12.422 27.142 -33.453 1.00 79.94 345 LEU A O 1
ATOM 2703 N N . LEU A 1 346 ? 11.749 25.410 -32.180 1.00 79.44 346 LEU A N 1
ATOM 2704 C CA . LEU A 1 346 ? 12.516 24.389 -32.886 1.00 79.44 346 LEU A CA 1
ATOM 2705 C C . LEU A 1 346 ? 11.746 23.949 -34.134 1.00 79.44 346 LEU A C 1
ATOM 2707 O O . LEU A 1 346 ? 10.634 23.434 -34.034 1.00 79.44 346 LEU A O 1
ATOM 2711 N N . ARG A 1 347 ? 12.354 24.124 -35.310 1.00 81.69 347 ARG A N 1
ATOM 2712 C CA . ARG A 1 347 ? 11.845 23.595 -36.579 1.00 81.69 347 ARG A CA 1
ATOM 2713 C C . ARG A 1 347 ? 12.801 22.505 -37.070 1.00 81.69 347 ARG A C 1
ATOM 2715 O O . ARG A 1 347 ? 13.911 22.845 -37.476 1.00 81.69 347 ARG A O 1
ATOM 2722 N N . PRO A 1 348 ? 12.418 21.218 -37.006 1.00 81.06 348 PRO A N 1
ATOM 2723 C CA . PRO A 1 348 ? 13.273 20.133 -37.467 1.00 81.06 348 PRO A CA 1
ATOM 2724 C C . PRO A 1 348 ? 13.592 20.273 -38.955 1.00 81.06 348 PRO A C 1
ATOM 2726 O O . PRO A 1 348 ? 12.704 20.539 -39.769 1.00 81.06 348 PRO A O 1
ATOM 2729 N N . SER A 1 349 ? 14.856 20.069 -39.310 1.00 80.69 349 SER A N 1
ATOM 2730 C CA . SER A 1 349 ? 15.266 19.920 -40.702 1.00 80.69 349 SER A CA 1
ATOM 2731 C C . SER A 1 349 ? 14.796 18.558 -41.206 1.00 80.69 349 SER A C 1
ATOM 2733 O O . SER A 1 349 ? 15.097 17.534 -40.593 1.00 80.69 349 SER A O 1
ATOM 2735 N N . HIS A 1 350 ? 14.077 18.534 -42.324 1.00 79.56 350 HIS A N 1
ATOM 2736 C CA . HIS A 1 350 ? 13.649 17.297 -42.971 1.00 79.56 350 HIS A CA 1
ATOM 2737 C C . HIS A 1 350 ? 14.262 17.192 -44.364 1.00 79.56 350 HIS A C 1
ATOM 2739 O O . HIS A 1 350 ? 14.385 18.189 -45.073 1.00 79.56 350 HIS A O 1
ATOM 2745 N N . ILE A 1 351 ? 14.622 15.969 -44.750 1.00 81.69 351 ILE A N 1
ATOM 2746 C CA . ILE A 1 351 ? 14.990 15.633 -46.125 1.00 81.69 351 ILE A CA 1
ATOM 2747 C C . ILE A 1 351 ? 13.704 15.172 -46.811 1.00 81.69 351 ILE A C 1
ATOM 2749 O O . ILE A 1 351 ? 13.113 14.174 -46.402 1.00 81.69 351 ILE A O 1
ATOM 2753 N N . TYR A 1 352 ? 13.246 15.919 -47.814 1.00 79.69 352 TYR A N 1
ATOM 2754 C CA . TYR A 1 352 ? 12.102 15.519 -48.629 1.00 79.69 352 TYR A CA 1
ATOM 2755 C C . TYR A 1 352 ? 12.527 14.400 -49.587 1.00 79.69 352 TYR A C 1
ATOM 2757 O O . TYR A 1 352 ? 13.447 14.583 -50.378 1.00 79.69 352 TYR A O 1
ATOM 2765 N N . THR A 1 353 ? 11.871 13.243 -49.498 1.00 83.94 353 THR A N 1
ATOM 2766 C CA . THR A 1 353 ? 12.123 12.074 -50.365 1.00 83.94 353 THR A CA 1
ATOM 2767 C C . THR A 1 353 ? 10.925 11.727 -51.253 1.00 83.94 353 THR A C 1
ATOM 2769 O O . THR A 1 353 ? 10.857 10.615 -51.767 1.00 83.94 353 THR A O 1
ATOM 2772 N N . GLY A 1 354 ? 9.947 12.629 -51.376 1.00 80.88 354 GLY A N 1
ATOM 2773 C CA . GLY A 1 354 ? 8.819 12.460 -52.294 1.00 80.88 354 GLY A CA 1
ATOM 2774 C C . GLY A 1 354 ? 9.186 12.835 -53.732 1.00 80.88 354 GLY A C 1
ATOM 2775 O O . GLY A 1 354 ? 10.237 13.426 -53.982 1.00 80.88 354 GLY A O 1
ATOM 2776 N N . GLU A 1 355 ? 8.315 12.499 -54.679 1.00 77.44 355 GLU A N 1
ATOM 2777 C CA . GLU A 1 355 ? 8.444 12.963 -56.060 1.00 77.44 355 GLU A CA 1
ATOM 2778 C C . GLU A 1 355 ? 8.118 14.461 -56.126 1.00 77.44 355 GLU A C 1
ATOM 2780 O O . GLU A 1 355 ? 7.082 14.903 -55.632 1.00 77.44 355 GLU A O 1
ATOM 2785 N N . ALA A 1 356 ? 9.013 15.264 -56.705 1.00 69.69 356 ALA A N 1
ATOM 2786 C CA . ALA A 1 356 ? 8.743 16.680 -56.914 1.00 69.69 356 ALA A CA 1
ATOM 2787 C C . ALA A 1 356 ? 7.701 16.827 -58.033 1.00 69.69 356 ALA A C 1
ATOM 2789 O O . ALA A 1 356 ? 8.014 16.591 -59.200 1.00 69.69 356 ALA A O 1
ATOM 2790 N N . GLU A 1 357 ? 6.473 17.227 -57.700 1.00 65.94 357 GLU A N 1
ATOM 2791 C CA . GLU A 1 357 ? 5.518 17.665 -58.718 1.00 65.94 357 GLU A CA 1
ATOM 2792 C C . GLU A 1 357 ? 6.095 18.903 -59.416 1.00 65.94 357 GLU A C 1
ATOM 2794 O O . GLU A 1 357 ? 6.318 19.946 -58.798 1.00 65.94 357 GLU A O 1
ATOM 2799 N N . GLY A 1 358 ? 6.384 18.769 -60.712 1.00 63.91 358 GLY A N 1
ATOM 2800 C CA . GLY A 1 358 ? 6.868 19.845 -61.573 1.00 63.91 358 GLY A CA 1
ATOM 2801 C C . GLY A 1 358 ? 5.782 20.889 -61.828 1.00 63.91 358 GLY A C 1
ATOM 2802 O O . GLY A 1 358 ? 5.255 20.980 -62.932 1.00 63.91 358 GLY A O 1
ATOM 2803 N N . GLY A 1 359 ? 5.424 21.658 -60.803 1.00 60.88 359 GLY A N 1
ATOM 2804 C CA . GLY A 1 359 ? 4.525 22.804 -60.888 1.00 60.88 359 GLY A CA 1
ATOM 2805 C C . GLY A 1 359 ? 5.319 24.107 -60.904 1.00 60.88 359 GLY A C 1
ATOM 2806 O O . GLY A 1 359 ? 6.096 24.379 -59.994 1.00 60.88 359 GLY A O 1
ATOM 2807 N N . VAL A 1 360 ? 5.131 24.899 -61.959 1.00 63.16 360 VAL A N 1
ATOM 2808 C CA . VAL A 1 360 ? 5.768 26.205 -62.193 1.00 63.16 360 VAL A CA 1
ATOM 2809 C C . VAL A 1 360 ? 5.610 27.128 -60.976 1.00 63.16 360 VAL A C 1
ATOM 2811 O O . VAL A 1 360 ? 4.499 27.327 -60.487 1.00 63.16 360 VAL A O 1
ATOM 2814 N N . LEU A 1 361 ? 6.714 27.725 -60.510 1.00 58.91 361 LEU A N 1
ATOM 2815 C CA . LEU A 1 361 ? 6.685 28.791 -59.504 1.00 58.91 361 LEU A CA 1
ATOM 2816 C C . LEU A 1 361 ? 5.937 30.009 -60.081 1.00 58.91 361 LEU A C 1
ATOM 2818 O O . LEU A 1 361 ? 6.344 30.510 -61.132 1.00 58.91 361 LEU A O 1
ATOM 2822 N N . PRO A 1 362 ? 4.867 30.513 -59.440 1.00 50.91 362 PRO A N 1
ATOM 2823 C CA . PRO A 1 362 ? 4.183 31.696 -59.934 1.00 50.91 362 PRO A CA 1
ATOM 2824 C C . PRO A 1 362 ? 5.035 32.944 -59.666 1.00 50.91 362 PRO A C 1
ATOM 2826 O O . PRO A 1 362 ? 5.213 33.342 -58.518 1.00 50.91 362 PRO A O 1
ATOM 2829 N N . GLY A 1 363 ? 5.513 33.561 -60.751 1.00 57.41 363 GLY A N 1
ATOM 2830 C CA . GLY A 1 363 ? 5.978 34.950 -60.802 1.00 57.41 363 GLY A CA 1
ATOM 2831 C C . GLY A 1 363 ? 7.427 35.199 -60.377 1.00 57.41 363 GLY A C 1
ATOM 2832 O O . GLY A 1 363 ? 7.674 35.660 -59.264 1.00 57.41 363 GLY A O 1
ATOM 2833 N N . MET A 1 364 ? 8.361 34.989 -61.310 1.00 37.53 364 MET A N 1
ATOM 2834 C CA . MET A 1 364 ? 9.491 35.907 -61.508 1.00 37.53 364 MET A CA 1
ATOM 2835 C C . MET A 1 364 ? 9.219 36.753 -62.745 1.00 37.53 364 MET A C 1
ATOM 2837 O O . MET A 1 364 ? 8.688 36.172 -63.722 1.00 37.53 364 MET A O 1
#

Foldseek 3Di:
DWWWFAFPVRQKIKTFPDPAFLAWAWEQDPVQCVLVVHNTFTKGKHFPVRMDMHGAKDWDWDQDPVRWIWIWIAHPPRRGTAWIQTPLQNGMIIGRLVRTDPVVNVVDDHQEYACCCNRDPPDPDDHPHYYNHCDPCNSVDSQPFLSDHPVVVVVADPVQSVLCNFVSDGDDPVVRVVVVVLVVVLVVQQDPVVVVVLLPDADPCQPVVLVVLLVLLVLCVVLDDPPPPVVSVVCCVVVNHPDHQKDDPPQLEEASSPVSVVVVVVPLPFDCRQVVVVLVVCQVPQCVDPVCNVVSIHHDSCSCQQSVCVRSGHDSVCSSVVVVVVSVVSNVVVVVVCVVVVHDDDDDDDDDPDDDDPDDDPDD

Radius of gyration: 30.02 Å; chains: 1; bounding box: 62×59×92 Å